Protein AF-0000000078828011 (afdb_homodimer)

Radius of gyration: 23.43 Å; Cα contacts (8 Å, |Δi|>4): 234; chains: 2; bounding box: 51×72×86 Å

Organism: Myxococcus xanthus (strain DK1622) (NCBI:txid246197)

pLDDT: mean 72.26, std 23.8, range [29.31, 98.5]

Sequence (248 aa):
MHIPPDALTFAPPKRRARPLPVILGEALREARLRAGLQQTEVATLINISRNAYSRLERGLMLPSVPTLYRLCTAVCTTPNELLGFSYSLPPGTSAIAKDALRRRVRQLNGRQALALIQLLSGERMHIPPDALTFAPPKRRARPLPVILGEALREARLRAGLQQTEVATLINISRNAYSRLERGLMLPSVPTLYRLCTAVCTTPNELLGFSYSLPPGTSAIAKDALRRRVRQLNGRQALALIQLLSGER

Solvent-accessible surface area (backbone atoms only — not comparable to full-atom values): 14068 Å² total; per-residue (Å²): 136,81,76,74,79,71,73,64,76,79,67,74,76,75,75,71,75,75,54,64,31,44,52,27,6,50,37,45,47,52,32,26,52,73,60,68,50,51,70,61,56,53,14,58,76,62,71,50,50,54,67,60,44,51,34,31,44,68,27,73,42,73,59,51,48,70,52,45,54,43,48,20,62,74,28,70,53,44,56,27,61,34,63,65,56,61,89,67,57,58,89,57,46,40,52,49,44,44,48,50,42,46,54,47,52,68,67,39,55,77,67,56,51,50,53,50,45,38,63,68,60,70,46,127,135,82,76,72,80,70,72,63,74,78,69,72,76,75,77,71,76,75,53,65,30,46,51,27,6,50,36,45,47,52,33,26,51,73,60,69,50,51,71,61,55,53,15,57,75,63,71,50,49,54,66,60,44,50,34,31,45,69,26,71,43,73,58,50,50,70,53,45,54,44,47,22,62,75,29,71,53,44,54,26,61,33,63,64,58,60,88,66,58,59,91,54,45,40,54,49,44,42,48,51,44,46,55,48,50,69,67,38,55,78,68,55,49,50,53,51,46,39,63,67,58,71,46,126

Secondary structure (DSSP, 8-state):
----TT----------PPPHHHHHHHHHHHHHHHTT--HHHHHHHTT--HHHHHHHHTTS----HHHHHHHHHHTT--HHHHTT------TTHHHHHHHHHHHHHHTS-HHHHHHHHHHHT---/----TT----------PPPHHHHHHHHHHHHHHHTT--HHHHHHHTT--HHHHHHHHTTS----HHHHHHHHHHTT--HHHHTT------TTHHHHHHHHHHHHHHTS-HHHHHHHHHHHT---

Nearest PDB structures (foldseek):
  3f52-assembly1_E  TM=9.029E-01  e=2.384E-04  Corynebacterium glutamicum
  1y7y-assembly1_B  TM=9.230E-01  e=2.648E-04  Aeromonas hydrophila
  2b5a-assembly1_A  TM=8.993E-01  e=4.253E-04  [Bacillus] caldolyticus
  3f52-assembly1_A  TM=8.611E-01  e=3.632E-04  Corynebacterium glutamicum
  3f51-assembly1_A  TM=6.907E-01  e=1.141E-04  Corynebacterium glutamicum

InterPro domains:
  IPR001387 Cro/C1-type, helix-turn-helix domain [PS50943] (28-82)
  IPR001387 Cro/C1-type, helix-turn-helix domain [SM00530] (27-82)
  IPR001387 Cro/C1-type, helix-turn-helix domain [cd00093] (25-82)
  IPR010982 Lambda repressor-like, DNA-binding domain superfamily [G3DSA:1.10.260.40] (14-87)
  IPR010982 Lambda repressor-like, DNA-binding domain superfamily [SSF47413] (21-85)

Foldseek 3Di:
DDPDVPPPPPPPPPPPDDDQLQLLLCLLVVLQVVLVHDLCRLCVQLVHDSVVSVCSNNSNDDDDPSSLVSSCVSSVHDPCSSRVPDPPDPVVVVVVVVVVVVVVVVVDDPVVVVVVCCVVVPHD/DDPDVPPPVPPPPPPPDPDQLQLLLCLLVVLQVVLVHDLCRLCVQLVHDSVVSVCSNNSNDDDDPSSLVSSCVSSVHDPCSSRVPDPPDPVVVVVVVVVVVVVVLVVDDPVVVVVVCCVVVPHD

Structure (mmCIF, N/CA/C/O backbone):
data_AF-0000000078828011-model_v1
#
loop_
_entity.id
_entity.type
_entity.pdbx_description
1 polymer 'DNA-binding protein'
#
loop_
_atom_site.group_PDB
_atom_site.id
_atom_site.type_symbol
_atom_site.label_atom_id
_atom_site.label_alt_id
_atom_site.label_comp_id
_atom_site.label_asym_id
_atom_site.label_entity_id
_atom_site.label_seq_id
_atom_site.pdbx_PDB_ins_code
_atom_site.Cartn_x
_atom_site.Cartn_y
_atom_site.Cartn_z
_atom_site.occupancy
_atom_site.B_iso_or_equiv
_atom_site.auth_seq_id
_atom_site.auth_comp_id
_atom_site.auth_asym_id
_atom_site.auth_atom_id
_atom_site.pdbx_PDB_model_num
ATOM 1 N N . MET A 1 1 ? 21.281 36.344 -41.562 1 37.34 1 MET A N 1
ATOM 2 C CA . MET A 1 1 ? 21.078 34.938 -41.188 1 37.34 1 MET A CA 1
ATOM 3 C C . MET A 1 1 ? 19.875 34.781 -40.281 1 37.34 1 MET A C 1
ATOM 5 O O . MET A 1 1 ? 19.859 35.375 -39.188 1 37.34 1 MET A O 1
ATOM 9 N N . HIS A 1 2 ? 18.609 34.75 -40.688 1 47.81 2 HIS A N 1
ATOM 10 C CA . HIS A 1 2 ? 17.312 34.594 -40.062 1 47.81 2 HIS A CA 1
ATOM 11 C C . HIS A 1 2 ? 17.203 33.25 -39.375 1 47.81 2 HIS A C 1
ATOM 13 O O . HIS A 1 2 ? 17.312 32.219 -40 1 47.81 2 HIS A O 1
ATOM 19 N N . ILE A 1 3 ? 17.578 33.125 -38.094 1 52.75 3 ILE A N 1
ATOM 20 C CA . ILE A 1 3 ? 17.281 31.922 -37.344 1 52.75 3 ILE A CA 1
ATOM 21 C C . ILE A 1 3 ? 15.781 31.641 -37.406 1 52.75 3 ILE A C 1
ATOM 23 O O . ILE A 1 3 ? 14.969 32.531 -37.156 1 52.75 3 ILE A O 1
ATOM 27 N N . PRO A 1 4 ? 15.383 30.578 -38.188 1 56.97 4 PRO A N 1
ATOM 28 C CA . PRO A 1 4 ? 13.945 30.297 -38.25 1 56.97 4 PRO A CA 1
ATOM 29 C C . PRO A 1 4 ? 13.32 30.141 -36.844 1 56.97 4 PRO A C 1
ATOM 31 O O . PRO A 1 4 ? 13.984 29.703 -35.906 1 56.97 4 PRO A O 1
ATOM 34 N N . PRO A 1 5 ? 12.25 30.922 -36.438 1 52.41 5 PRO A N 1
ATOM 35 C CA . PRO A 1 5 ? 11.516 30.922 -35.156 1 52.41 5 PRO A CA 1
ATOM 36 C C . PRO A 1 5 ? 11.141 29.5 -34.719 1 52.41 5 PRO A C 1
ATOM 38 O O . PRO A 1 5 ? 10.617 29.328 -33.625 1 52.41 5 PRO A O 1
ATOM 41 N N . ASP A 1 6 ? 11.156 28.625 -35.656 1 46.5 6 ASP A N 1
ATOM 42 C CA . ASP A 1 6 ? 10.438 27.406 -35.281 1 46.5 6 ASP A CA 1
ATOM 43 C C . ASP A 1 6 ? 11.211 26.609 -34.25 1 46.5 6 ASP A C 1
ATOM 45 O O . ASP A 1 6 ? 10.992 25.406 -34.094 1 46.5 6 ASP A O 1
ATOM 49 N N . ALA A 1 7 ? 12.297 27.062 -33.719 1 44.97 7 ALA A N 1
ATOM 50 C CA . ALA A 1 7 ? 12.812 26.203 -32.656 1 44.97 7 ALA A CA 1
ATOM 51 C C . ALA A 1 7 ? 11.797 26.047 -31.531 1 44.97 7 ALA A C 1
ATOM 53 O O . ALA A 1 7 ? 11.875 26.75 -30.531 1 44.97 7 ALA A O 1
ATOM 54 N N . LEU A 1 8 ? 10.508 26.156 -31.875 1 46 8 LEU A N 1
ATOM 55 C CA . LEU A 1 8 ? 9.625 25.828 -30.766 1 46 8 LEU A CA 1
ATOM 56 C C . LEU A 1 8 ? 10.062 24.547 -30.078 1 46 8 LEU A C 1
ATOM 58 O O . LEU A 1 8 ? 10.383 23.562 -30.75 1 46 8 LE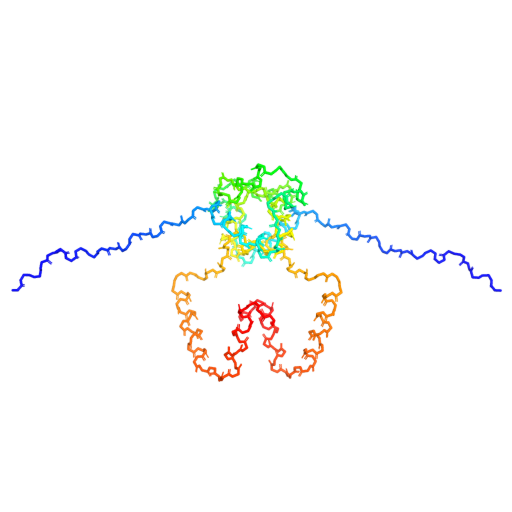U A O 1
ATOM 62 N N . THR A 1 9 ? 10.617 24.672 -28.938 1 48.12 9 THR A N 1
ATOM 63 C CA . THR A 1 9 ? 11.094 23.672 -27.984 1 48.12 9 THR A CA 1
ATOM 64 C C . THR A 1 9 ? 10.055 22.578 -27.781 1 48.12 9 THR A C 1
ATOM 66 O O . THR A 1 9 ? 8.945 22.828 -27.312 1 48.12 9 THR A O 1
ATOM 69 N N . PHE A 1 10 ? 9.891 21.578 -28.703 1 45.34 10 PHE A N 1
ATOM 70 C CA . PHE A 1 10 ? 9.086 20.375 -28.5 1 45.34 10 PHE A CA 1
ATOM 71 C C . PHE A 1 10 ? 9.258 19.844 -27.078 1 45.34 10 PHE A C 1
ATOM 73 O O . PHE A 1 10 ? 10.305 19.281 -26.75 1 45.34 10 PHE A O 1
ATOM 80 N N . ALA A 1 11 ? 8.625 20.516 -26.094 1 54.19 11 ALA A N 1
ATOM 81 C CA . ALA A 1 11 ? 8.617 19.859 -24.781 1 54.19 11 ALA A CA 1
ATOM 82 C C . ALA A 1 11 ? 8.102 18.422 -24.891 1 54.19 11 ALA A C 1
ATOM 84 O O . ALA A 1 11 ? 7.18 18.141 -25.656 1 54.19 11 ALA A O 1
ATOM 85 N N . PRO A 1 12 ? 8.875 17.453 -24.516 1 52.94 12 PRO A N 1
ATOM 86 C CA . PRO A 1 12 ? 8.391 16.078 -24.594 1 52.94 12 PRO A CA 1
ATOM 87 C C . PRO A 1 12 ? 7.02 15.898 -23.938 1 52.94 12 PRO A C 1
ATOM 89 O O . PRO A 1 12 ? 6.66 16.656 -23.031 1 52.94 12 PRO A O 1
ATOM 92 N N . PRO A 1 13 ? 6.043 15.289 -24.625 1 55.38 13 PRO A N 1
ATOM 93 C CA . PRO A 1 13 ? 4.715 15.062 -24.047 1 55.38 13 PRO A CA 1
ATOM 94 C C . PRO A 1 13 ? 4.781 14.547 -22.609 1 55.38 13 PRO A C 1
ATOM 96 O O . PRO A 1 13 ? 5.711 13.82 -22.25 1 55.38 13 PRO A O 1
ATOM 99 N N . LYS A 1 14 ? 4.254 15.281 -21.734 1 52 14 LYS A N 1
ATOM 100 C CA . LYS A 1 14 ? 4.18 14.883 -20.328 1 52 14 LYS A CA 1
ATOM 101 C C . LYS A 1 14 ? 3.785 13.414 -20.203 1 52 14 LYS A C 1
ATOM 103 O O . LYS A 1 14 ? 2.803 12.969 -20.797 1 52 14 LYS A O 1
ATOM 108 N N . ARG A 1 15 ? 4.68 12.461 -20.109 1 50.97 15 ARG A N 1
ATOM 109 C CA . ARG A 1 15 ? 4.359 11.062 -19.875 1 50.97 15 ARG A CA 1
ATOM 110 C C . ARG A 1 15 ? 3.172 10.922 -18.922 1 50.97 15 ARG A C 1
ATOM 112 O O . ARG A 1 15 ? 3.219 11.398 -17.781 1 50.97 15 ARG A O 1
ATOM 119 N N . ARG A 1 16 ? 1.983 10.891 -19.578 1 61.16 16 ARG A N 1
ATOM 120 C CA . ARG A 1 16 ? 0.773 10.742 -18.781 1 61.16 16 ARG A CA 1
ATOM 121 C C . ARG A 1 16 ? 0.961 9.695 -17.688 1 61.16 16 ARG A C 1
ATOM 123 O O . ARG A 1 16 ? 1.524 8.625 -17.938 1 61.16 16 ARG A O 1
ATOM 130 N N . ALA A 1 17 ? 0.85 10.07 -16.594 1 71.62 17 ALA A N 1
ATOM 131 C CA . ALA A 1 17 ? 0.956 9.148 -15.461 1 71.62 17 ALA A CA 1
ATOM 132 C C . ALA A 1 17 ? 0.03 7.945 -15.641 1 71.62 17 ALA A C 1
ATOM 134 O O . ALA A 1 17 ? -1.121 8.102 -16.062 1 71.62 17 ALA A O 1
ATOM 135 N N . ARG A 1 18 ? 0.529 6.762 -15.703 1 82.88 18 ARG A N 1
ATOM 136 C CA . ARG A 1 18 ? -0.28 5.551 -15.773 1 82.88 18 ARG A CA 1
ATOM 137 C C . ARG A 1 18 ? -1.295 5.496 -14.641 1 82.88 18 ARG A C 1
ATOM 139 O O . ARG A 1 18 ? -0.966 5.801 -13.492 1 82.88 18 ARG A O 1
ATOM 146 N N . PRO A 1 19 ? -2.533 5.156 -15.047 1 89.31 19 PRO A N 1
ATOM 147 C CA . PRO A 1 19 ? -3.547 5.094 -13.992 1 89.31 19 PRO A CA 1
ATOM 148 C C . PRO A 1 19 ? -3.227 4.047 -12.93 1 89.31 19 PRO A C 1
ATOM 150 O O . PRO A 1 19 ? -2.684 2.984 -13.242 1 89.31 19 PRO A O 1
ATOM 153 N N . LEU A 1 20 ? -3.59 4.285 -11.75 1 92.44 20 LEU A N 1
ATOM 154 C CA . LEU A 1 20 ? -3.254 3.447 -10.609 1 92.44 20 LEU A CA 1
ATOM 155 C C . LEU A 1 20 ? -3.727 2.014 -10.82 1 92.44 20 LEU A C 1
ATOM 157 O O . LEU A 1 20 ? -3.002 1.064 -10.516 1 92.44 20 LEU A O 1
ATOM 161 N N . PRO A 1 21 ? -4.941 1.809 -11.359 1 96.06 21 PRO A N 1
ATOM 162 C CA . PRO A 1 21 ? -5.363 0.423 -11.586 1 96.06 21 PRO A CA 1
ATOM 163 C C . PRO A 1 21 ? -4.438 -0.325 -12.539 1 96.06 21 PRO A C 1
ATOM 165 O O . PRO A 1 21 ? -4.215 -1.528 -12.375 1 96.06 21 PRO A O 1
ATOM 168 N N . VAL A 1 22 ? -3.928 0.367 -13.484 1 94.56 22 VAL A N 1
ATOM 169 C CA . VAL A 1 22 ? -3.025 -0.259 -14.445 1 94.56 22 VAL A CA 1
ATOM 170 C C . VAL A 1 22 ? -1.704 -0.607 -13.766 1 94.56 22 VAL A C 1
ATOM 172 O O . VAL A 1 22 ? -1.175 -1.706 -13.945 1 94.56 22 VAL A O 1
ATOM 175 N N . ILE A 1 23 ? -1.193 0.296 -13.016 1 93 23 ILE A N 1
ATOM 176 C CA . ILE A 1 23 ? 0.041 0.082 -12.273 1 93 23 ILE A CA 1
ATOM 177 C C . ILE A 1 23 ? -0.119 -1.122 -11.344 1 93 23 ILE A C 1
ATOM 179 O O . ILE A 1 23 ? 0.72 -2.025 -11.344 1 93 23 ILE A O 1
ATOM 183 N N . LEU A 1 24 ? -1.237 -1.153 -10.648 1 95.69 24 LEU A N 1
ATOM 184 C CA . LEU A 1 24 ? -1.491 -2.238 -9.711 1 95.69 24 LEU A CA 1
ATOM 185 C C . LEU A 1 24 ? -1.64 -3.568 -10.438 1 95.69 24 LEU A C 1
ATOM 187 O O . LEU A 1 24 ? -1.085 -4.582 -10.008 1 95.69 24 LEU A O 1
ATOM 191 N N . GLY A 1 25 ? -2.434 -3.568 -11.484 1 98.06 25 GLY A N 1
ATOM 192 C CA . GLY A 1 25 ? -2.654 -4.793 -12.234 1 98.06 25 GLY A CA 1
ATOM 193 C C . GLY A 1 25 ? -1.37 -5.418 -12.742 1 98.06 25 GLY A C 1
ATOM 194 O O . GLY A 1 25 ? -1.182 -6.633 -12.633 1 98.06 25 GLY A O 1
ATOM 195 N N . GLU A 1 26 ? -0.511 -4.648 -13.266 1 95.31 26 GLU A N 1
ATOM 196 C CA . GLU A 1 26 ? 0.763 -5.129 -13.789 1 95.31 26 GLU A CA 1
ATOM 197 C C . GLU A 1 26 ? 1.648 -5.684 -12.68 1 95.31 26 GLU A C 1
ATOM 199 O O . GLU A 1 26 ? 2.252 -6.746 -12.836 1 95.31 26 GLU A O 1
ATOM 204 N N . ALA A 1 27 ? 1.715 -4.93 -11.633 1 94.88 27 ALA A N 1
ATOM 205 C CA . ALA A 1 27 ? 2.5 -5.379 -10.484 1 94.88 27 ALA A CA 1
ATOM 206 C C . ALA A 1 27 ? 1.961 -6.695 -9.93 1 94.88 27 ALA A C 1
ATOM 208 O O . ALA A 1 27 ? 2.732 -7.574 -9.539 1 94.88 27 ALA A O 1
ATOM 209 N N . LEU A 1 28 ? 0.638 -6.809 -9.891 1 97.31 28 LEU A N 1
ATOM 210 C CA . LEU A 1 28 ? -0.014 -8.008 -9.375 1 97.31 28 LEU A CA 1
ATOM 211 C C . LEU A 1 28 ? 0.307 -9.219 -10.25 1 97.31 28 LEU A C 1
ATOM 213 O O . LEU A 1 28 ? 0.623 -10.297 -9.734 1 97.31 28 LEU A O 1
ATOM 217 N N . ARG A 1 29 ? 0.242 -9 -11.484 1 98 29 ARG A N 1
ATOM 218 C CA . ARG A 1 29 ? 0.581 -10.062 -12.43 1 98 29 ARG A CA 1
ATOM 219 C C . ARG A 1 29 ? 2.027 -10.508 -12.25 1 98 29 ARG A C 1
ATOM 221 O O . ARG A 1 29 ? 2.309 -11.711 -12.18 1 98 29 ARG A O 1
ATOM 228 N N . GLU A 1 30 ? 2.879 -9.555 -12.18 1 95.94 30 GLU A N 1
ATOM 229 C CA . GLU A 1 30 ? 4.297 -9.859 -12.008 1 95.94 30 GLU A CA 1
ATOM 230 C C . GLU A 1 30 ? 4.543 -10.625 -10.711 1 95.94 30 GLU A C 1
ATOM 232 O O . GLU A 1 30 ? 5.293 -11.609 -10.695 1 95.94 30 GLU A O 1
ATOM 237 N N . ALA A 1 31 ? 3.969 -10.211 -9.672 1 91.12 31 ALA A N 1
ATOM 238 C CA . ALA A 1 31 ? 4.133 -10.852 -8.367 1 91.12 31 ALA A CA 1
ATOM 239 C C . ALA A 1 31 ? 3.564 -12.266 -8.383 1 91.12 31 ALA A C 1
ATOM 241 O O . ALA A 1 31 ? 4.156 -13.188 -7.809 1 91.12 31 ALA A O 1
ATOM 242 N N . ARG A 1 32 ? 2.348 -12.352 -8.953 1 95.5 32 ARG A N 1
ATOM 243 C CA . ARG A 1 32 ? 1.734 -13.672 -9.047 1 95.5 32 ARG A CA 1
ATOM 244 C C . ARG A 1 32 ? 2.65 -14.656 -9.766 1 95.5 32 ARG A C 1
ATOM 246 O O . ARG A 1 32 ? 2.842 -15.789 -9.312 1 95.5 32 ARG A O 1
ATOM 253 N N . LEU A 1 33 ? 3.188 -14.172 -10.859 1 95.38 33 LEU A N 1
ATOM 254 C CA . LEU A 1 33 ? 4.066 -15.016 -11.664 1 95.38 33 LEU A CA 1
ATOM 255 C C . LEU A 1 33 ? 5.336 -15.359 -10.898 1 95.38 33 LEU A C 1
ATOM 257 O O . LEU A 1 33 ? 5.809 -16.5 -10.945 1 95.38 33 LEU A O 1
ATOM 261 N N . ARG A 1 34 ? 5.852 -14.438 -10.219 1 87 34 ARG A N 1
ATOM 262 C CA . ARG A 1 34 ? 7.031 -14.672 -9.391 1 87 34 ARG A CA 1
ATOM 263 C C . ARG A 1 34 ? 6.746 -15.719 -8.32 1 87 34 ARG A C 1
ATOM 265 O O . ARG A 1 34 ? 7.629 -16.5 -7.969 1 87 34 ARG A O 1
ATOM 272 N N . ALA A 1 35 ? 5.562 -15.711 -7.844 1 84.75 35 ALA A N 1
ATOM 273 C CA . ALA A 1 35 ? 5.152 -16.641 -6.797 1 84.75 35 ALA A CA 1
ATOM 274 C C . ALA A 1 35 ? 4.793 -18 -7.387 1 84.75 35 ALA A C 1
ATOM 276 O O . ALA A 1 35 ? 4.527 -18.953 -6.648 1 84.75 35 ALA A O 1
ATOM 277 N N . GLY A 1 36 ? 4.691 -18 -8.719 1 89.25 36 GLY A N 1
ATOM 278 C CA . GLY A 1 36 ? 4.383 -19.25 -9.391 1 89.25 36 GLY A CA 1
ATOM 279 C C . GLY A 1 36 ? 2.92 -19.641 -9.289 1 89.25 36 GLY A C 1
ATOM 280 O O . GLY A 1 36 ? 2.58 -20.828 -9.32 1 89.25 36 GLY A O 1
ATOM 281 N N . LEU A 1 37 ? 2.059 -18.734 -9.188 1 91.19 37 LEU A N 1
ATOM 282 C CA . LEU A 1 37 ? 0.642 -19.016 -8.977 1 91.19 37 LEU A CA 1
ATOM 283 C C . LEU A 1 37 ? -0.169 -18.719 -10.227 1 91.19 37 LEU A C 1
ATOM 285 O O . LEU A 1 37 ? 0.201 -17.844 -11.016 1 91.19 37 LEU A O 1
ATOM 289 N N . GLN A 1 38 ? -1.269 -19.438 -10.344 1 96.06 38 GLN A N 1
ATOM 290 C CA . GLN A 1 38 ? -2.262 -19.125 -11.367 1 96.06 38 GLN A CA 1
ATOM 291 C C . GLN A 1 38 ? -3.293 -18.125 -10.844 1 96.06 38 GLN A C 1
ATOM 293 O O . GLN A 1 38 ? -3.41 -17.922 -9.641 1 96.06 38 GLN A O 1
ATOM 298 N N . GLN A 1 39 ? -3.947 -17.516 -11.805 1 97.06 39 GLN A N 1
ATOM 299 C CA . GLN A 1 39 ? -4.969 -16.547 -11.422 1 97.06 39 GLN A CA 1
ATOM 300 C C . GLN A 1 39 ? -6.012 -17.188 -10.508 1 97.06 39 GLN A C 1
ATOM 302 O O . GLN A 1 39 ? -6.387 -16.594 -9.492 1 97.06 39 GLN A O 1
ATOM 307 N N . THR A 1 40 ? -6.387 -18.438 -10.844 1 95.69 40 THR A N 1
ATOM 308 C CA . THR A 1 40 ? -7.426 -19.125 -10.094 1 95.69 40 THR A CA 1
ATOM 309 C C . THR A 1 40 ? -6.949 -19.453 -8.68 1 95.69 40 THR A C 1
ATOM 311 O O . THR A 1 40 ? -7.738 -19.422 -7.73 1 95.69 40 THR A O 1
ATOM 314 N N . GLU A 1 41 ? -5.695 -19.75 -8.555 1 90 41 GLU A N 1
ATOM 315 C CA . GLU A 1 41 ? -5.121 -20.078 -7.254 1 90 41 GLU A CA 1
ATOM 316 C C . GLU A 1 41 ? -5.109 -18.859 -6.332 1 90 41 GLU A C 1
ATOM 318 O O . GLU A 1 41 ? -5.469 -18.969 -5.156 1 90 41 GLU A O 1
ATOM 323 N N . VAL A 1 42 ? -4.73 -17.734 -6.812 1 94.25 42 VAL A N 1
ATOM 324 C CA . VAL A 1 42 ? -4.703 -16.51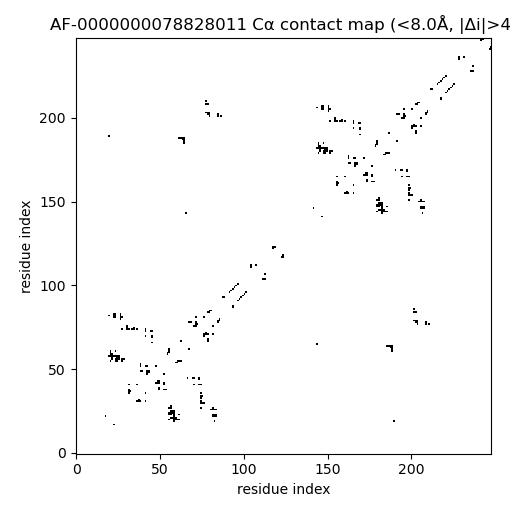6 -6.012 1 94.25 42 VAL A CA 1
ATOM 325 C C . VAL A 1 42 ? -6.125 -16.141 -5.598 1 94.25 42 VAL A C 1
ATOM 327 O O . VAL A 1 42 ? -6.379 -15.82 -4.434 1 94.25 42 VAL A O 1
ATOM 330 N N . ALA A 1 43 ? -7.059 -16.188 -6.559 1 96.25 43 ALA A N 1
ATOM 331 C CA . ALA A 1 43 ? -8.453 -15.836 -6.289 1 96.25 43 ALA A CA 1
ATOM 332 C C . ALA A 1 43 ? -9.016 -16.688 -5.148 1 96.25 43 ALA A C 1
ATOM 334 O O . ALA A 1 43 ? -9.68 -16.156 -4.25 1 96.25 43 ALA A O 1
ATOM 335 N N . THR A 1 44 ? -8.703 -17.922 -5.199 1 89.19 44 THR A N 1
ATOM 336 C CA . THR A 1 44 ? -9.148 -18.859 -4.164 1 89.19 44 THR A CA 1
ATOM 337 C C . THR A 1 44 ? -8.508 -18.516 -2.822 1 89.19 44 THR A C 1
ATOM 339 O O . THR A 1 44 ? -9.188 -18.469 -1.798 1 89.19 44 THR A O 1
ATOM 342 N N . LEU A 1 45 ? -7.234 -18.25 -2.832 1 86.19 45 LEU A N 1
ATOM 343 C CA . LEU A 1 45 ? -6.477 -17.969 -1.617 1 86.19 45 LEU A CA 1
ATOM 344 C C . LEU A 1 45 ? -7.039 -16.75 -0.893 1 86.19 45 LEU A C 1
ATOM 346 O O . LEU A 1 45 ? -7.047 -16.703 0.339 1 86.19 45 LEU A O 1
ATOM 350 N N . ILE A 1 46 ? -7.547 -15.797 -1.675 1 89.25 46 ILE A N 1
ATOM 351 C CA . ILE A 1 46 ? -7.961 -14.555 -1.034 1 89.25 46 ILE A CA 1
ATOM 352 C C . ILE A 1 46 ? -9.484 -14.453 -1.031 1 89.25 46 ILE A C 1
ATOM 354 O O . ILE A 1 46 ? -10.047 -13.406 -0.704 1 89.25 46 ILE A O 1
ATOM 358 N N . ASN A 1 47 ? -10.133 -15.438 -1.478 1 93.5 47 ASN A N 1
ATOM 359 C CA . ASN A 1 47 ? -11.578 -15.625 -1.396 1 93.5 47 ASN A CA 1
ATOM 360 C C . ASN A 1 47 ? -12.328 -14.594 -2.24 1 93.5 47 ASN A C 1
ATOM 362 O O . ASN A 1 47 ? -13.219 -13.906 -1.741 1 93.5 47 ASN A O 1
ATOM 366 N N . ILE A 1 48 ? -11.953 -14.422 -3.477 1 95.75 48 ILE A N 1
ATOM 367 C CA . ILE A 1 48 ? -12.695 -13.648 -4.465 1 95.75 48 ILE A CA 1
ATOM 368 C C . ILE A 1 48 ? -12.906 -14.492 -5.723 1 95.75 48 ILE A C 1
ATOM 370 O O . ILE A 1 48 ? -12.312 -15.555 -5.875 1 95.75 48 ILE A O 1
ATOM 374 N N . SER A 1 49 ? -13.758 -14.039 -6.594 1 97.81 49 SER A N 1
ATOM 375 C CA . SER A 1 49 ? -14.016 -14.766 -7.836 1 97.81 49 SER A CA 1
ATOM 376 C C . SER A 1 49 ? -12.867 -14.602 -8.82 1 97.81 49 SER A C 1
ATOM 378 O O . SER A 1 49 ? -12.148 -13.594 -8.789 1 97.81 49 SER A O 1
ATOM 380 N N . ARG A 1 50 ? -12.727 -15.625 -9.688 1 96.5 50 ARG A N 1
ATOM 381 C CA . ARG A 1 50 ? -11.734 -15.531 -10.758 1 96.5 50 ARG A CA 1
ATOM 382 C C . ARG A 1 50 ? -11.984 -14.312 -11.633 1 96.5 50 ARG A C 1
ATOM 384 O O . ARG A 1 50 ? -11.039 -13.68 -12.109 1 96.5 50 ARG A O 1
ATOM 391 N N . ASN A 1 51 ? -13.227 -14 -11.836 1 98 51 ASN A N 1
ATOM 392 C CA . ASN A 1 51 ? -13.578 -12.82 -12.625 1 98 51 ASN A CA 1
ATOM 393 C C . ASN A 1 51 ? -13.094 -11.539 -11.969 1 98 51 ASN A C 1
ATOM 395 O O . ASN A 1 51 ? -12.508 -10.672 -12.633 1 98 51 ASN A O 1
ATOM 399 N N . ALA A 1 52 ? -13.328 -11.375 -10.664 1 97.94 52 ALA A N 1
ATOM 400 C CA . ALA A 1 52 ? -12.859 -10.211 -9.922 1 97.94 52 ALA A CA 1
ATOM 401 C C . ALA A 1 52 ? -11.336 -10.102 -9.977 1 97.94 52 ALA A C 1
ATOM 403 O O . ALA A 1 52 ? -10.797 -9.016 -10.195 1 97.94 52 ALA A O 1
ATOM 404 N N . TYR A 1 53 ? -10.695 -11.258 -9.844 1 98.31 53 TYR A N 1
ATOM 405 C CA . TYR A 1 53 ? -9.234 -11.266 -9.883 1 98.31 53 TYR A CA 1
ATOM 406 C C . TYR A 1 53 ? -8.719 -10.82 -11.25 1 98.31 53 TYR A C 1
ATOM 408 O O . TYR A 1 53 ? -7.789 -10.023 -11.344 1 98.31 53 TYR A O 1
ATOM 416 N N . SER A 1 54 ? -9.273 -11.352 -12.25 1 98.12 54 SER A N 1
ATOM 417 C CA . SER A 1 54 ? -8.883 -10.992 -13.609 1 98.12 54 SER A CA 1
ATOM 418 C C . SER A 1 54 ? -9.031 -9.5 -13.859 1 98.12 54 SER A C 1
ATOM 420 O O . SER A 1 54 ? -8.18 -8.875 -14.492 1 98.12 54 SER A O 1
ATOM 422 N N . ARG A 1 55 ? -10.086 -8.883 -13.359 1 98.5 55 ARG A N 1
ATOM 423 C CA . ARG A 1 55 ? -10.312 -7.449 -13.516 1 98.5 55 ARG A CA 1
ATOM 424 C C . ARG A 1 55 ? -9.227 -6.645 -12.797 1 98.5 55 ARG A C 1
ATOM 426 O O . ARG A 1 55 ? -8.828 -5.574 -13.266 1 98.5 55 ARG A O 1
ATOM 433 N N . LEU A 1 56 ? -8.789 -7.145 -11.719 1 98.44 56 LEU A N 1
ATOM 434 C CA . LEU A 1 56 ? -7.691 -6.5 -11.008 1 98.44 56 LEU A CA 1
ATOM 435 C C . LEU A 1 56 ? -6.418 -6.516 -11.844 1 98.44 56 LEU A C 1
ATOM 437 O O . LEU A 1 56 ? -5.797 -5.473 -12.055 1 98.44 56 LEU A O 1
ATOM 441 N N . GLU A 1 57 ? -6.043 -7.684 -12.422 1 98.25 57 GLU A N 1
ATOM 442 C CA . GLU A 1 57 ? -4.793 -7.809 -13.164 1 98.25 57 GLU A CA 1
ATOM 443 C C . GLU A 1 57 ? -4.855 -7.035 -14.477 1 98.25 57 GLU A C 1
ATOM 445 O O . GLU A 1 57 ? -3.824 -6.605 -15 1 98.25 57 GLU A O 1
ATOM 450 N N . ARG A 1 58 ? -6.074 -6.852 -14.93 1 97.94 58 ARG A N 1
ATOM 451 C CA . ARG A 1 58 ? -6.254 -6.145 -16.188 1 97.94 58 ARG A CA 1
ATOM 452 C C . ARG A 1 58 ? -6.355 -4.637 -15.969 1 97.94 58 ARG A C 1
ATOM 454 O O . ARG A 1 58 ? -6.523 -3.871 -16.922 1 97.94 58 ARG A O 1
ATOM 461 N N . GLY A 1 59 ? -6.301 -4.215 -14.789 1 97.31 59 GLY A N 1
ATOM 462 C CA . GLY A 1 59 ? -6.336 -2.795 -14.477 1 97.31 59 GLY A CA 1
ATOM 463 C C . GLY A 1 59 ? -7.723 -2.191 -14.609 1 97.31 59 GLY A C 1
ATOM 464 O O . GLY A 1 59 ? -7.859 -0.989 -14.852 1 97.31 59 GLY A O 1
ATOM 465 N N . LEU A 1 60 ? -8.727 -2.959 -14.453 1 97.62 60 LEU A N 1
ATOM 466 C CA . LEU A 1 60 ? -10.094 -2.482 -14.656 1 97.62 60 LEU A CA 1
ATOM 467 C C . LEU A 1 60 ? -10.719 -2.055 -13.336 1 97.62 60 LEU A C 1
ATOM 469 O O . LEU A 1 60 ? -11.75 -1.384 -13.32 1 97.62 60 LEU A O 1
ATOM 473 N N . MET A 1 61 ? -10.164 -2.396 -12.18 1 97.06 61 MET A N 1
ATOM 474 C CA . MET A 1 61 ? -10.648 -1.991 -10.867 1 97.06 61 MET A CA 1
ATOM 475 C C . MET A 1 61 ? -9.523 -2.008 -9.836 1 97.06 61 MET A C 1
ATOM 477 O O . MET A 1 61 ? -8.469 -2.594 -10.078 1 97.06 61 MET A O 1
ATOM 481 N N . LEU A 1 62 ? -9.766 -1.354 -8.789 1 97.25 62 LEU A N 1
ATOM 482 C CA . LEU A 1 62 ? -8.883 -1.4 -7.629 1 97.25 62 LEU A CA 1
ATOM 483 C C . LEU A 1 62 ? -9.492 -2.242 -6.512 1 97.25 62 LEU A C 1
ATOM 485 O O . LEU A 1 62 ? -10.711 -2.236 -6.32 1 97.25 62 LEU A O 1
ATOM 489 N N . PRO A 1 63 ? -8.672 -2.965 -5.844 1 97.5 63 PRO A N 1
ATOM 490 C CA . PRO A 1 63 ? -9.188 -3.699 -4.688 1 97.5 63 PRO A CA 1
ATOM 491 C C . PRO A 1 63 ? -9.508 -2.787 -3.504 1 97.5 63 PRO A C 1
ATOM 493 O O . PRO A 1 63 ? -9.062 -1.639 -3.467 1 97.5 63 PRO A O 1
ATOM 496 N N . SER A 1 64 ? -10.312 -3.352 -2.607 1 96.31 64 SER A N 1
ATOM 497 C CA . SER A 1 64 ? -10.391 -2.723 -1.292 1 96.31 64 SER A CA 1
ATOM 498 C C . SER A 1 64 ? -9.07 -2.859 -0.538 1 96.31 64 SER A C 1
ATOM 500 O O . SER A 1 64 ? -8.227 -3.682 -0.898 1 96.31 64 SER A O 1
ATOM 502 N N . VAL A 1 65 ? -8.875 -2.105 0.51 1 95.75 65 VAL A N 1
ATOM 503 C CA . VAL A 1 65 ? -7.645 -2.154 1.288 1 95.75 65 VAL A CA 1
ATOM 504 C C . VAL A 1 65 ? -7.488 -3.533 1.922 1 95.75 65 VAL A C 1
ATOM 506 O O . VAL A 1 65 ? -6.402 -4.121 1.884 1 95.75 65 VAL A O 1
ATOM 509 N N . PRO A 1 66 ? -8.578 -4.18 2.445 1 92.5 66 PRO A N 1
ATOM 510 C CA . PRO A 1 66 ? -8.414 -5.543 2.961 1 92.5 66 PRO A CA 1
ATOM 511 C C . PRO A 1 66 ? -7.996 -6.535 1.878 1 92.5 66 PRO A C 1
ATOM 513 O O . PRO A 1 66 ? -7.129 -7.383 2.111 1 92.5 66 PRO A O 1
ATOM 516 N N . THR A 1 67 ? -8.57 -6.418 0.735 1 95.25 67 THR A N 1
ATOM 517 C CA . THR A 1 67 ? -8.219 -7.301 -0.371 1 95.25 67 THR A CA 1
ATOM 518 C C . THR A 1 67 ? -6.77 -7.066 -0.802 1 95.25 67 THR A C 1
ATOM 520 O O . THR A 1 67 ? -6.039 -8.016 -1.085 1 95.25 67 THR A O 1
ATOM 523 N N . LEU A 1 68 ? -6.426 -5.781 -0.827 1 95.69 68 LEU A N 1
ATOM 524 C CA . LEU A 1 68 ? -5.047 -5.438 -1.146 1 95.69 68 LEU A CA 1
ATOM 525 C C . LEU A 1 68 ? -4.078 -6.129 -0.191 1 95.69 68 LEU A C 1
ATOM 527 O O . LEU A 1 68 ? -3.07 -6.691 -0.622 1 95.69 68 LEU A O 1
ATOM 531 N N . TYR A 1 69 ? -4.398 -6.059 1.015 1 90.5 69 TYR A N 1
ATOM 532 C CA . TYR A 1 69 ? -3.562 -6.668 2.043 1 90.5 69 TYR A CA 1
ATOM 533 C C . TYR A 1 69 ? -3.449 -8.172 1.831 1 90.5 69 TYR A C 1
ATOM 535 O O . TYR A 1 69 ? -2.352 -8.734 1.886 1 90.5 69 TYR A O 1
ATOM 543 N N . ARG A 1 70 ? -4.523 -8.789 1.604 1 90.12 70 ARG A N 1
ATOM 544 C CA . ARG A 1 70 ? -4.539 -10.234 1.392 1 90.12 70 ARG A CA 1
ATOM 545 C C . ARG A 1 70 ? -3.766 -10.609 0.134 1 90.12 70 ARG A C 1
ATOM 547 O O . ARG A 1 70 ? -3.074 -11.633 0.107 1 90.12 70 ARG A O 1
ATOM 554 N N . LEU A 1 71 ? -3.93 -9.773 -0.911 1 93.44 71 LEU A N 1
ATOM 555 C CA . LEU A 1 71 ? -3.201 -10.016 -2.152 1 93.44 71 LEU A CA 1
ATOM 556 C C . LEU A 1 71 ? -1.695 -10.008 -1.908 1 93.44 71 LEU A C 1
ATOM 558 O O . LEU A 1 71 ? -0.979 -10.891 -2.391 1 93.44 71 LEU A O 1
ATOM 562 N N . CYS A 1 72 ? -1.253 -9.062 -1.22 1 89.69 72 CYS A N 1
ATOM 563 C CA . CYS A 1 72 ? 0.174 -8.914 -0.956 1 89.69 72 CYS A CA 1
ATOM 564 C C . CYS A 1 72 ? 0.728 -10.148 -0.252 1 89.69 72 CYS A C 1
ATOM 566 O O . CYS A 1 72 ? 1.813 -10.625 -0.587 1 89.69 72 CYS A O 1
ATOM 568 N N . THR A 1 73 ? -0.058 -10.664 0.615 1 82.56 73 THR A N 1
ATOM 569 C CA . THR A 1 73 ? 0.346 -11.852 1.361 1 82.56 73 THR A CA 1
ATOM 570 C C . THR A 1 73 ? 0.317 -13.094 0.469 1 82.56 73 THR A C 1
ATOM 572 O O . THR A 1 73 ? 1.243 -13.906 0.495 1 82.56 73 THR A O 1
ATOM 575 N N . ALA A 1 74 ? -0.674 -13.148 -0.331 1 85.44 74 ALA A N 1
ATOM 576 C CA . ALA A 1 74 ? -0.897 -14.336 -1.15 1 85.44 74 ALA A CA 1
ATOM 577 C C . ALA A 1 74 ? 0.195 -14.492 -2.205 1 85.44 74 ALA A C 1
ATOM 579 O O . ALA A 1 74 ? 0.606 -15.609 -2.523 1 85.44 74 ALA A O 1
ATOM 580 N N . VAL A 1 75 ? 0.648 -13.336 -2.719 1 91.06 75 VAL A N 1
ATOM 581 C CA . VAL A 1 75 ? 1.589 -13.43 -3.832 1 91.06 75 VAL A CA 1
ATOM 582 C C . VAL A 1 75 ? 2.969 -12.953 -3.383 1 91.06 75 VAL A C 1
ATOM 584 O O . VAL A 1 75 ? 3.824 -12.633 -4.215 1 91.06 75 VAL A O 1
ATOM 587 N N . CYS A 1 76 ? 3.113 -12.781 -2.125 1 84.88 76 CYS A N 1
ATOM 588 C CA . CYS A 1 76 ? 4.395 -12.484 -1.496 1 84.88 76 CYS A CA 1
ATOM 589 C C . CYS A 1 76 ? 4.969 -11.172 -2.014 1 84.88 76 CYS A C 1
ATOM 591 O O . CYS A 1 76 ? 6.129 -11.117 -2.422 1 84.88 76 CYS A O 1
ATOM 593 N N . THR A 1 77 ? 4.238 -10.188 -1.989 1 89.69 77 THR A N 1
ATOM 594 C CA . THR A 1 77 ? 4.652 -8.836 -2.334 1 89.69 77 THR A CA 1
ATOM 595 C C . THR A 1 77 ? 4.277 -7.855 -1.222 1 89.69 77 THR A C 1
ATOM 597 O O . THR A 1 77 ? 3.887 -8.273 -0.129 1 89.69 77 THR A O 1
ATOM 600 N N . THR A 1 78 ? 4.562 -6.559 -1.504 1 88 78 THR A N 1
ATOM 601 C CA . THR A 1 78 ? 4.262 -5.535 -0.507 1 88 78 THR A CA 1
ATOM 602 C C . THR A 1 78 ? 3.291 -4.5 -1.069 1 88 78 THR A C 1
ATOM 604 O O . THR A 1 78 ? 3.166 -4.355 -2.287 1 88 78 THR A O 1
ATOM 607 N N . PRO A 1 79 ? 2.594 -3.818 -0.2 1 92.88 79 PRO A N 1
ATOM 608 C CA . PRO A 1 79 ? 1.755 -2.715 -0.673 1 92.88 79 PRO A CA 1
ATOM 609 C C . PRO A 1 79 ? 2.541 -1.674 -1.467 1 92.88 79 PRO A C 1
ATOM 611 O O . PRO A 1 79 ? 2.045 -1.152 -2.469 1 92.88 79 PRO A O 1
ATOM 614 N N . ASN A 1 80 ? 3.746 -1.438 -1.07 1 91.44 80 ASN A N 1
ATOM 615 C CA . ASN A 1 80 ? 4.59 -0.51 -1.814 1 91.44 80 ASN A CA 1
ATOM 616 C C . ASN A 1 80 ? 4.812 -0.98 -3.25 1 91.44 80 ASN A C 1
ATOM 618 O O . ASN A 1 80 ? 4.645 -0.205 -4.195 1 91.44 80 ASN A O 1
ATOM 622 N N . GLU A 1 81 ? 5.164 -2.217 -3.357 1 86.88 81 GLU A N 1
ATOM 623 C CA . GLU A 1 81 ? 5.43 -2.777 -4.68 1 86.88 81 GLU A CA 1
ATOM 624 C C . GLU A 1 81 ? 4.16 -2.809 -5.531 1 86.88 81 GLU A C 1
ATOM 626 O O . GLU A 1 81 ? 4.176 -2.391 -6.688 1 86.88 81 GLU A O 1
ATOM 631 N N . LEU A 1 82 ? 3.078 -3.252 -4.91 1 93.69 82 LEU A N 1
ATOM 632 C CA . LEU A 1 82 ? 1.838 -3.439 -5.656 1 93.69 82 LEU A CA 1
ATOM 633 C C . LEU A 1 82 ? 1.271 -2.098 -6.109 1 93.69 82 LEU A C 1
ATOM 635 O O . LEU A 1 82 ? 0.666 -2.006 -7.18 1 93.69 82 LEU A O 1
ATOM 639 N N . LEU A 1 83 ? 1.553 -1.065 -5.328 1 93.06 83 LEU A N 1
ATOM 640 C CA . LEU A 1 83 ? 0.98 0.238 -5.648 1 93.06 83 LEU A CA 1
ATOM 641 C C . LEU A 1 83 ? 2 1.12 -6.359 1 93.06 83 LEU A C 1
ATOM 643 O O . LEU A 1 83 ? 1.741 2.301 -6.609 1 93.06 83 LEU A O 1
ATOM 647 N N . GLY A 1 84 ? 3.105 0.553 -6.621 1 87.19 84 GLY A N 1
ATOM 648 C CA . GLY A 1 84 ? 4.137 1.321 -7.297 1 87.19 84 GLY A CA 1
ATOM 649 C C . GLY A 1 84 ? 4.637 2.5 -6.484 1 87.19 84 GLY A C 1
ATOM 650 O O . GLY A 1 84 ? 4.973 3.547 -7.039 1 87.19 84 GLY A O 1
ATOM 651 N N . PHE A 1 85 ? 4.422 2.363 -5.203 1 81.81 85 PHE A N 1
ATOM 652 C CA . PHE A 1 85 ? 4.816 3.457 -4.32 1 81.81 85 PHE A CA 1
ATOM 653 C C . PHE A 1 85 ? 6.328 3.48 -4.125 1 81.81 85 PHE A C 1
ATOM 655 O O . PHE A 1 85 ? 6.918 2.488 -3.695 1 81.81 85 PHE A O 1
ATOM 662 N N . SER A 1 86 ? 7.055 4.273 -4.895 1 62.78 86 SER A N 1
ATOM 663 C CA . SER A 1 86 ? 8.492 4.441 -4.73 1 62.78 86 SER A CA 1
ATOM 664 C C . SER A 1 86 ? 8.812 5.703 -3.932 1 62.78 86 SER A C 1
ATOM 666 O O . SER A 1 86 ? 8.094 6.699 -4.02 1 62.78 86 SER A O 1
ATOM 668 N N . TYR A 1 87 ? 9.211 5.543 -2.73 1 47.75 87 TYR A N 1
ATOM 669 C CA . TYR A 1 87 ? 9.695 6.754 -2.072 1 47.75 87 TYR A CA 1
ATOM 670 C C . TYR A 1 87 ? 10.406 7.668 -3.062 1 47.75 87 TYR A C 1
ATOM 672 O O . TYR A 1 87 ? 11.562 7.438 -3.406 1 47.75 87 TYR A O 1
ATOM 680 N N . SER A 1 88 ? 9.859 7.895 -4.25 1 42.91 88 SER A N 1
ATOM 681 C CA . SER A 1 88 ? 10.719 8.789 -5.027 1 42.91 88 SER A CA 1
ATOM 682 C C . SER A 1 88 ? 10.898 10.125 -4.324 1 42.91 88 SER A C 1
ATOM 684 O O . SER A 1 88 ? 9.922 10.805 -4 1 42.91 88 SER A O 1
ATOM 686 N N . LEU A 1 89 ? 11.883 10.328 -3.625 1 41.41 89 LEU A N 1
ATOM 687 C CA . LEU A 1 89 ? 12.391 11.648 -3.268 1 41.41 89 LEU A CA 1
ATOM 688 C C . LEU A 1 89 ? 12.062 12.672 -4.348 1 41.41 89 LEU A C 1
ATOM 690 O O . LEU A 1 89 ? 11.938 12.32 -5.523 1 41.41 89 LEU A O 1
ATOM 694 N N . PRO A 1 90 ? 11.555 13.961 -4.062 1 38.53 90 PRO A N 1
ATOM 695 C CA . PRO A 1 90 ? 11.32 14.992 -5.078 1 38.53 90 PRO A CA 1
ATOM 696 C C . PRO A 1 90 ? 12.195 14.812 -6.316 1 38.53 90 PRO A C 1
ATOM 698 O O . PRO A 1 90 ? 13.297 14.281 -6.227 1 38.53 90 PRO A O 1
ATOM 701 N N . PRO A 1 91 ? 11.703 15.383 -7.461 1 34.94 91 PRO A N 1
ATOM 702 C CA . PRO A 1 91 ? 12.562 15.555 -8.641 1 34.94 91 PRO A CA 1
ATOM 703 C C . PRO A 1 91 ? 13.773 16.438 -8.359 1 34.94 91 PRO A C 1
ATOM 705 O O . PRO A 1 91 ? 13.68 17.406 -7.594 1 34.94 91 PRO A O 1
ATOM 708 N N . GLY A 1 92 ? 14.961 16.078 -8.625 1 42.88 92 GLY A N 1
ATOM 709 C CA . GLY A 1 92 ? 16.25 16.672 -8.289 1 42.88 92 GLY A CA 1
ATOM 710 C C . GLY A 1 92 ? 16.906 16.016 -7.094 1 42.88 92 GLY A C 1
ATOM 711 O O . GLY A 1 92 ? 18.125 16.078 -6.949 1 42.88 92 GLY A O 1
ATOM 712 N N . THR A 1 93 ? 16.078 15.812 -6.27 1 40.62 93 THR A N 1
ATOM 713 C CA . THR A 1 93 ? 16.625 15.125 -5.102 1 40.62 93 THR A CA 1
ATOM 714 C C . THR A 1 93 ? 17.047 13.703 -5.457 1 40.62 93 THR A C 1
ATOM 716 O O . THR A 1 93 ? 18.047 13.195 -4.945 1 40.62 93 THR A O 1
ATOM 719 N N . SER A 1 94 ? 16.25 13.242 -6.363 1 41.22 94 SER A N 1
ATOM 720 C CA . SER A 1 94 ? 16.672 11.945 -6.883 1 41.22 94 SER A CA 1
ATOM 721 C C . SER A 1 94 ? 17.984 12.062 -7.641 1 41.22 94 SER A C 1
ATOM 723 O O . SER A 1 94 ? 18.891 11.227 -7.477 1 41.22 94 SER A O 1
ATOM 725 N N . ALA A 1 95 ? 17.953 13.016 -8.539 1 43.38 95 ALA A N 1
ATOM 726 C CA . ALA A 1 95 ? 19.219 13.266 -9.242 1 43.38 95 ALA A CA 1
ATOM 727 C C . ALA A 1 95 ? 20.344 13.57 -8.266 1 43.38 95 ALA A C 1
ATOM 729 O O . ALA A 1 95 ? 21.453 13.07 -8.414 1 43.38 95 ALA A O 1
ATOM 730 N N . ILE A 1 96 ? 20.078 14.5 -7.41 1 41.16 96 ILE A N 1
ATOM 731 C CA . ILE A 1 96 ? 21.047 14.82 -6.371 1 41.16 96 ILE A CA 1
ATOM 732 C C . ILE A 1 96 ? 21.328 13.578 -5.531 1 41.16 96 ILE A C 1
ATOM 734 O O . ILE A 1 96 ? 22.484 13.281 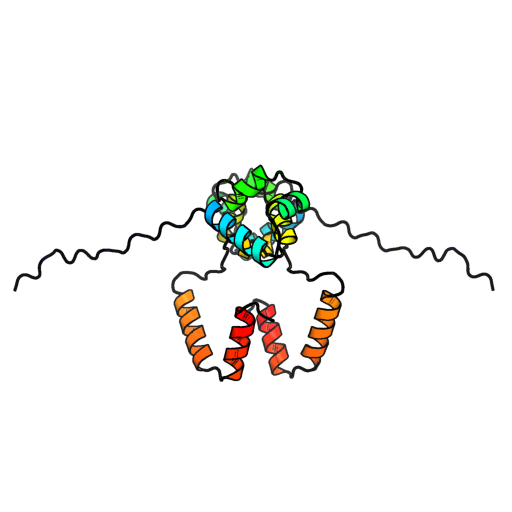-5.211 1 41.16 96 ILE A O 1
ATOM 738 N N . ALA A 1 97 ? 20.328 12.898 -5.254 1 41.03 97 ALA A N 1
ATOM 739 C CA . ALA A 1 97 ? 20.516 11.656 -4.508 1 41.03 97 ALA A CA 1
ATOM 740 C C . ALA A 1 97 ? 21.188 10.594 -5.371 1 41.03 97 ALA A C 1
ATOM 742 O O . ALA A 1 97 ? 22.078 9.883 -4.902 1 41.03 97 ALA A O 1
ATOM 743 N N . LYS A 1 98 ? 20.734 10.508 -6.539 1 45.28 98 LYS A N 1
ATOM 744 C CA . LYS A 1 98 ? 21.422 9.609 -7.469 1 45.28 98 LYS A CA 1
ATOM 745 C C . LYS A 1 98 ? 22.859 10.062 -7.711 1 45.28 98 LYS A C 1
ATOM 747 O O . LYS A 1 98 ? 23.781 9.234 -7.75 1 45.28 98 LYS A O 1
ATOM 752 N N . ASP A 1 99 ? 23.016 11.305 -8.016 1 45.66 99 ASP A N 1
ATOM 753 C CA . ASP A 1 99 ? 24.359 11.852 -8.164 1 45.66 99 ASP A CA 1
ATOM 754 C C . ASP A 1 99 ? 25.172 11.641 -6.895 1 45.66 99 ASP A C 1
ATOM 756 O O . ASP A 1 99 ? 26.344 11.273 -6.961 1 45.66 99 ASP A O 1
ATOM 760 N N . ALA A 1 100 ? 24.578 11.93 -5.816 1 43.91 100 ALA A N 1
ATOM 761 C CA . ALA A 1 100 ? 25.219 11.664 -4.535 1 43.91 100 ALA A CA 1
ATOM 762 C C . ALA A 1 100 ? 25.484 10.172 -4.352 1 43.91 100 ALA A C 1
ATOM 764 O O . ALA A 1 100 ? 26.547 9.773 -3.895 1 43.91 100 ALA A O 1
ATOM 765 N N . LEU A 1 101 ? 24.484 9.398 -4.77 1 47.91 101 LEU A N 1
ATOM 766 C CA . LEU A 1 101 ? 24.688 7.953 -4.734 1 47.91 101 LEU A CA 1
ATOM 767 C C . LEU A 1 101 ? 25.75 7.535 -5.742 1 47.91 101 LEU A C 1
ATOM 769 O O . LEU A 1 101 ? 26.609 6.703 -5.438 1 47.91 101 LEU A O 1
ATOM 773 N N . ARG A 1 102 ? 25.594 8.008 -6.871 1 51.69 102 ARG A N 1
ATOM 774 C CA . ARG A 1 102 ? 26.609 7.727 -7.879 1 51.69 102 ARG A CA 1
ATOM 775 C C . ARG A 1 102 ? 28 8.141 -7.391 1 51.69 102 ARG A C 1
ATOM 777 O O . ARG A 1 102 ? 28.969 7.414 -7.598 1 51.69 102 ARG A O 1
ATOM 784 N N . ARG A 1 103 ? 28.141 9.344 -6.906 1 48.25 103 ARG A N 1
ATOM 785 C CA . ARG A 1 103 ? 29.406 9.805 -6.352 1 48.25 103 ARG A CA 1
ATOM 786 C C . ARG A 1 103 ? 29.891 8.883 -5.238 1 48.25 103 ARG A C 1
ATOM 788 O O . ARG A 1 103 ? 31.078 8.562 -5.16 1 48.25 103 ARG A O 1
ATOM 795 N N . ARG A 1 104 ? 28.891 8.492 -4.457 1 48.12 104 ARG A N 1
ATOM 796 C CA . ARG A 1 104 ? 29.25 7.574 -3.383 1 48.12 104 ARG A CA 1
ATOM 797 C C . ARG A 1 104 ? 29.594 6.195 -3.934 1 48.12 104 ARG A C 1
ATOM 799 O O . ARG A 1 104 ? 30.531 5.551 -3.467 1 48.12 104 ARG A O 1
ATOM 806 N N . VAL A 1 105 ? 28.781 5.762 -4.922 1 52.88 105 VAL A N 1
ATOM 807 C CA . VAL A 1 105 ? 29.078 4.48 -5.555 1 52.88 105 VAL A CA 1
ATOM 808 C C . VAL A 1 105 ? 30.438 4.547 -6.242 1 52.88 105 VAL A C 1
ATOM 810 O O . VAL A 1 105 ? 31.203 3.584 -6.207 1 52.88 105 VAL A O 1
ATOM 813 N N . ARG A 1 106 ? 30.703 5.57 -6.875 1 54.72 106 ARG A N 1
ATOM 814 C CA . ARG A 1 106 ? 32 5.734 -7.512 1 54.72 106 ARG A CA 1
ATOM 815 C C . ARG A 1 106 ? 33.125 5.633 -6.484 1 54.72 106 ARG A C 1
ATOM 817 O O . ARG A 1 106 ? 34.25 5.23 -6.816 1 54.72 106 ARG A O 1
ATOM 824 N N . GLN A 1 107 ? 32.812 6.031 -5.391 1 53.47 107 GLN A N 1
ATOM 825 C CA . GLN A 1 107 ? 33.781 6.02 -4.312 1 53.47 107 GLN A CA 1
ATOM 826 C C . GLN A 1 107 ? 33.844 4.645 -3.65 1 53.47 107 GLN A C 1
ATOM 828 O O . GLN A 1 107 ? 34.75 4.375 -2.865 1 53.47 107 GLN A O 1
ATOM 833 N N . LEU A 1 108 ? 32.844 3.902 -4.02 1 47.47 108 LEU A N 1
ATOM 834 C CA . LEU A 1 108 ? 32.844 2.557 -3.457 1 47.47 108 LEU A CA 1
ATOM 835 C C . LEU A 1 108 ? 33.875 1.669 -4.129 1 47.47 108 LEU A C 1
ATOM 837 O O . LEU A 1 108 ? 34.125 1.797 -5.332 1 47.47 108 LEU A O 1
ATOM 841 N N . ASN A 1 109 ? 34.469 0.771 -3.381 1 51.66 109 ASN A N 1
ATOM 842 C CA . ASN A 1 109 ? 35.25 -0.232 -4.07 1 51.66 109 ASN A CA 1
ATOM 843 C C . ASN A 1 109 ? 34.406 -1.39 -4.574 1 51.66 109 ASN A C 1
ATOM 845 O O . ASN A 1 109 ? 33.188 -1.428 -4.328 1 51.66 109 ASN A O 1
ATOM 849 N N . GLY A 1 110 ? 34.969 -2.465 -5.395 1 44.84 110 GLY A N 1
ATOM 850 C CA . GLY A 1 110 ? 34.281 -3.555 -6.059 1 44.84 110 GLY A CA 1
ATOM 851 C C . GLY A 1 110 ? 33.344 -4.316 -5.133 1 44.84 110 GLY A C 1
ATOM 852 O O . GLY A 1 110 ? 32.219 -4.66 -5.52 1 44.84 110 GLY A O 1
ATOM 853 N N . ARG A 1 111 ? 33.812 -4.461 -4.02 1 45.97 111 ARG A N 1
ATOM 854 C CA . ARG A 1 111 ? 33.062 -5.266 -3.062 1 45.97 111 ARG A CA 1
ATOM 855 C C . ARG A 1 111 ? 31.797 -4.527 -2.586 1 45.97 111 ARG A C 1
ATOM 857 O O . ARG A 1 111 ? 30.734 -5.121 -2.479 1 45.97 111 ARG A O 1
ATOM 864 N N . GLN A 1 112 ? 31.797 -3.236 -2.283 1 47.03 112 GLN A N 1
ATOM 865 C CA . GLN A 1 112 ? 30.688 -2.4 -1.858 1 47.03 112 GLN A CA 1
ATOM 866 C C . GLN A 1 112 ? 29.625 -2.312 -2.947 1 47.03 112 GLN A C 1
ATOM 868 O O . GLN A 1 112 ? 28.422 -2.365 -2.658 1 47.03 112 GLN A O 1
ATOM 873 N N . ALA A 1 113 ? 30.031 -2.102 -4.094 1 46.56 113 ALA A N 1
ATOM 874 C CA . ALA A 1 113 ? 29.109 -2.061 -5.219 1 46.56 113 ALA A CA 1
ATOM 875 C C . ALA A 1 113 ? 28.375 -3.385 -5.371 1 46.56 113 ALA A C 1
ATOM 877 O O . ALA A 1 113 ? 27.156 -3.404 -5.625 1 46.56 113 ALA A O 1
ATOM 878 N N . LEU A 1 114 ? 28.984 -4.484 -5.258 1 42.91 114 LEU A N 1
ATOM 879 C CA . LEU A 1 114 ? 28.344 -5.789 -5.352 1 42.91 114 LEU A CA 1
ATOM 880 C C . LEU A 1 114 ? 27.297 -5.957 -4.254 1 42.91 114 LEU A C 1
ATOM 882 O O . LEU A 1 114 ? 26.203 -6.473 -4.504 1 42.91 114 LEU A O 1
ATOM 886 N N . ALA A 1 115 ? 27.578 -5.492 -3.135 1 44.41 115 ALA A N 1
ATOM 887 C CA . ALA A 1 115 ? 26.688 -5.602 -1.983 1 44.41 115 ALA A CA 1
ATOM 888 C C . ALA A 1 115 ? 25.406 -4.789 -2.199 1 44.41 115 ALA A C 1
ATOM 890 O O . ALA A 1 115 ? 24.312 -5.254 -1.89 1 44.41 115 ALA A O 1
ATOM 891 N N . LEU A 1 116 ? 25.625 -3.67 -2.736 1 45.94 116 LEU A N 1
ATOM 892 C CA . LEU A 1 116 ? 24.484 -2.82 -3.059 1 45.94 116 LEU A CA 1
ATOM 893 C C . LEU A 1 116 ? 23.656 -3.436 -4.176 1 45.94 116 LEU A C 1
ATOM 895 O O . LEU A 1 116 ? 22.422 -3.395 -4.133 1 45.94 116 LEU A O 1
ATOM 899 N N . ILE A 1 117 ? 24.281 -3.924 -5.133 1 46.84 117 ILE A N 1
ATOM 900 C CA . ILE A 1 117 ? 23.578 -4.574 -6.234 1 46.84 117 ILE A CA 1
ATOM 901 C C . ILE A 1 117 ? 22.812 -5.777 -5.711 1 46.84 117 ILE A C 1
ATOM 903 O O . ILE A 1 117 ? 21.656 -6.012 -6.117 1 46.84 117 ILE A O 1
ATOM 907 N N . GLN A 1 118 ? 23.422 -6.516 -4.988 1 42.78 118 GLN A N 1
ATOM 908 C CA . GLN A 1 118 ? 22.781 -7.711 -4.441 1 42.78 118 GLN A CA 1
ATOM 909 C C . GLN A 1 118 ? 21.562 -7.348 -3.596 1 42.78 118 GLN A C 1
ATOM 911 O O . GLN A 1 118 ? 20.531 -8.023 -3.666 1 42.78 118 GLN A O 1
ATOM 916 N N . LEU A 1 119 ? 21.719 -6.312 -2.857 1 41.38 119 LEU A N 1
ATOM 917 C CA . LEU A 1 119 ? 20.609 -5.812 -2.049 1 41.38 119 LEU A CA 1
ATOM 918 C C . LEU A 1 119 ? 19.469 -5.32 -2.934 1 41.38 119 LEU A C 1
ATOM 920 O O . LEU A 1 119 ? 18.297 -5.562 -2.637 1 41.38 119 LEU A O 1
ATOM 924 N N . LEU A 1 120 ? 19.891 -4.621 -3.914 1 42.12 120 LEU A N 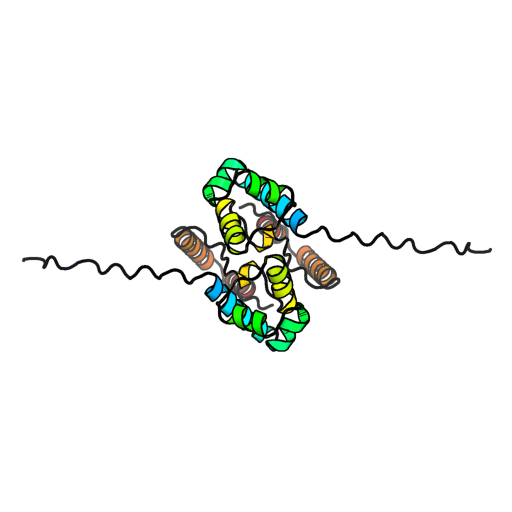1
ATOM 925 C CA . LEU A 1 120 ? 18.906 -4.059 -4.832 1 42.12 120 LEU A CA 1
ATOM 926 C C . LEU A 1 120 ? 18.312 -5.148 -5.719 1 42.12 120 LEU A C 1
ATOM 928 O O . LEU A 1 120 ? 17.172 -5.023 -6.176 1 42.12 120 LEU A O 1
ATOM 932 N N . SER A 1 121 ? 19.062 -6.008 -6.164 1 41 121 SER A N 1
ATOM 933 C CA . SER A 1 121 ? 18.609 -7.082 -7.039 1 41 121 SER A CA 1
ATOM 934 C C . SER A 1 121 ? 17.656 -8.023 -6.305 1 41 121 SER A C 1
ATOM 936 O O . SER A 1 121 ? 17.047 -8.898 -6.918 1 41 121 SER A O 1
ATOM 938 N N . GLY A 1 122 ? 16.922 -7.715 -5.262 1 37.91 122 GLY A N 1
ATOM 939 C CA . GLY A 1 122 ? 16.156 -8.734 -4.562 1 37.91 122 GLY A CA 1
ATOM 940 C C . GLY A 1 122 ? 16.844 -10.078 -4.516 1 37.91 122 GLY A C 1
ATOM 941 O O . GLY A 1 122 ? 16.25 -11.078 -4.105 1 37.91 122 GLY A O 1
ATOM 942 N N . GLU A 1 123 ? 17.75 -10.43 -5.156 1 33.28 123 GLU A N 1
ATOM 943 C CA . GLU A 1 123 ? 18.344 -11.758 -5.152 1 33.28 123 GLU A CA 1
ATOM 944 C C . GLU A 1 123 ? 19.25 -11.961 -3.939 1 33.28 123 GLU A C 1
ATOM 946 O O . GLU A 1 123 ? 20.109 -11.125 -3.656 1 33.28 123 GLU A O 1
ATOM 951 N N . ARG A 1 124 ? 18.609 -12.656 -2.896 1 29.31 124 ARG A N 1
ATOM 952 C CA . ARG A 1 124 ? 19.609 -13.375 -2.105 1 29.31 124 ARG A CA 1
ATOM 953 C C . ARG A 1 124 ? 20.641 -14.031 -3.006 1 29.31 124 ARG A C 1
ATOM 955 O O . ARG A 1 124 ? 20.344 -14.43 -4.133 1 29.31 124 ARG A O 1
ATOM 962 N N . MET B 1 1 ? 5.5 -38.875 44.938 1 36.56 1 MET B N 1
ATOM 963 C CA . MET B 1 1 ? 5.645 -37.5 44.5 1 36.56 1 MET B CA 1
ATOM 964 C C . MET B 1 1 ? 4.652 -37.156 43.406 1 36.56 1 MET B C 1
ATOM 966 O O . MET B 1 1 ? 4.711 -37.75 42.312 1 36.56 1 MET B O 1
ATOM 970 N N . HIS B 1 2 ? 3.385 -36.938 43.625 1 48.94 2 HIS B N 1
ATOM 971 C CA . HIS B 1 2 ? 2.252 -36.594 42.781 1 48.94 2 HIS B CA 1
ATOM 972 C C . HIS B 1 2 ? 2.451 -35.219 42.125 1 48.94 2 HIS B C 1
ATOM 974 O O . HIS B 1 2 ? 2.584 -34.219 42.812 1 48.94 2 HIS B O 1
ATOM 980 N N . ILE B 1 3 ? 3.072 -35.156 40.938 1 53.47 3 ILE B N 1
ATOM 981 C CA . ILE B 1 3 ? 3.086 -33.906 40.156 1 53.47 3 ILE B CA 1
ATOM 982 C C . ILE B 1 3 ? 1.656 -33.438 39.938 1 53.47 3 ILE B C 1
ATOM 984 O O . ILE B 1 3 ? 0.803 -34.188 39.469 1 53.47 3 ILE B O 1
ATOM 988 N N . PRO B 1 4 ? 1.243 -32.344 40.656 1 57 4 PRO B N 1
ATOM 989 C CA . PRO B 1 4 ? -0.126 -31.859 40.438 1 57 4 PRO B CA 1
ATOM 990 C C . PRO B 1 4 ? -0.436 -31.609 38.969 1 57 4 PRO B C 1
ATOM 992 O O . PRO B 1 4 ? 0.462 -31.266 38.188 1 57 4 PRO B O 1
ATOM 995 N N . PRO B 1 5 ? -1.491 -32.25 38.312 1 53.19 5 PRO B N 1
ATOM 996 C CA . PRO B 1 5 ? -1.928 -32.125 36.906 1 53.19 5 PRO B CA 1
ATOM 997 C C . PRO B 1 5 ? -2.01 -30.672 36.469 1 53.19 5 PRO B C 1
ATOM 999 O O . PRO B 1 5 ? -2.252 -30.391 35.281 1 53.19 5 PRO B O 1
ATOM 1002 N N . ASP B 1 6 ? -2.125 -29.828 37.406 1 47.41 6 ASP B N 1
ATOM 1003 C CA . ASP B 1 6 ? -2.594 -28.531 36.969 1 47.41 6 ASP B CA 1
ATOM 1004 C C . ASP B 1 6 ? -1.513 -27.797 36.156 1 47.41 6 ASP B C 1
ATOM 1006 O O . ASP B 1 6 ? -1.548 -26.578 36.031 1 47.41 6 ASP B O 1
ATOM 1010 N N . ALA B 1 7 ? -0.373 -28.359 35.875 1 44.59 7 ALA B N 1
ATOM 1011 C CA . ALA B 1 7 ? 0.471 -27.516 35.031 1 44.59 7 ALA B CA 1
ATOM 1012 C C . ALA B 1 7 ? -0.227 -27.203 33.688 1 44.59 7 ALA B C 1
ATOM 1014 O O . ALA B 1 7 ? -0.003 -27.875 32.688 1 44.59 7 ALA B O 1
ATOM 1015 N N . LEU B 1 8 ? -1.581 -27.141 33.75 1 47 8 LEU B N 1
ATOM 1016 C CA . LEU B 1 8 ? -2.141 -26.656 32.5 1 47 8 LEU B CA 1
ATOM 1017 C C . LEU B 1 8 ? -1.379 -25.422 32 1 47 8 LEU B C 1
ATOM 1019 O O . LEU B 1 8 ? -1.179 -24.469 32.75 1 47 8 LEU B O 1
ATOM 1023 N N . THR B 1 9 ? -0.473 -25.656 31.141 1 48.91 9 THR B N 1
ATOM 1024 C CA . THR B 1 9 ? 0.349 -24.672 30.469 1 48.91 9 THR B CA 1
ATOM 1025 C C . THR B 1 9 ? -0.502 -23.484 30 1 48.91 9 THR B C 1
ATOM 1027 O O . THR B 1 9 ? -1.436 -23.672 29.203 1 48.91 9 THR B O 1
ATOM 1030 N N . PHE B 1 10 ? -0.817 -22.453 30.844 1 44.53 10 PHE B N 1
ATOM 1031 C CA . PHE B 1 10 ? -1.417 -21.188 30.453 1 44.53 10 PHE B CA 1
ATOM 1032 C C . PHE B 1 10 ? -0.816 -20.688 29.141 1 44.53 10 PHE B C 1
ATOM 1034 O O . PHE B 1 10 ? 0.338 -20.25 29.109 1 44.53 10 PHE B O 1
ATOM 1041 N N . ALA B 1 11 ? -1.26 -21.344 27.984 1 54.62 11 ALA B N 1
ATOM 1042 C CA . ALA B 1 11 ? -0.849 -20.734 26.734 1 54.62 11 ALA B CA 1
ATOM 1043 C C . ALA B 1 11 ? -1.192 -19.234 26.719 1 54.62 11 ALA B C 1
ATOM 1045 O O . ALA B 1 11 ? -2.252 -18.844 27.203 1 54.62 11 ALA B O 1
ATOM 1046 N N . PRO B 1 12 ? -0.219 -18.375 26.594 1 52.22 12 PRO B N 1
ATOM 1047 C CA . PRO B 1 12 ? -0.545 -16.953 26.562 1 52.22 12 PRO B CA 1
ATOM 1048 C C . PRO B 1 12 ? -1.652 -16.625 25.547 1 52.22 12 PRO B C 1
ATOM 1050 O O . PRO B 1 12 ? -1.834 -17.359 24.578 1 52.22 12 PRO B O 1
ATOM 1053 N N . PRO B 1 13 ? -2.699 -15.875 25.984 1 55.5 13 PRO B N 1
ATOM 1054 C CA . PRO B 1 13 ? -3.783 -15.508 25.062 1 55.5 13 PRO B CA 1
ATOM 1055 C C . PRO B 1 13 ? -3.275 -15.047 23.703 1 55.5 13 PRO B C 1
ATOM 1057 O O . PRO B 1 13 ? -2.199 -14.453 23.609 1 55.5 13 PRO B O 1
ATOM 1060 N N . LYS B 1 14 ? -3.641 -15.758 22.734 1 51.62 14 LYS B N 1
ATOM 1061 C CA . LYS B 1 14 ? -3.293 -15.383 21.359 1 51.62 14 LYS B CA 1
ATOM 1062 C C . LYS B 1 14 ? -3.457 -13.883 21.141 1 51.62 14 LYS B C 1
ATOM 1064 O O . LYS B 1 14 ? -4.5 -13.312 21.469 1 51.62 14 LYS B O 1
ATOM 1069 N N . ARG B 1 15 ? -2.463 -13.055 21.297 1 50.69 15 ARG B N 1
ATOM 1070 C CA . ARG B 1 15 ? -2.543 -11.633 21 1 50.69 15 ARG B CA 1
ATOM 1071 C C . ARG B 1 15 ? -3.408 -11.367 19.781 1 50.69 15 ARG B C 1
ATOM 1073 O O . ARG B 1 15 ? -3.094 -11.844 18.688 1 50.69 15 ARG B O 1
ATOM 1080 N N . ARG B 1 16 ? -4.719 -11.203 20.094 1 60.53 16 ARG B N 1
ATOM 1081 C CA . ARG B 1 16 ? -5.648 -10.938 19 1 60.53 16 ARG B CA 1
ATOM 1082 C C . ARG B 1 16 ? -5.066 -9.922 18.031 1 60.53 16 ARG B C 1
ATOM 1084 O O . ARG B 1 16 ? -4.496 -8.906 18.438 1 60.53 16 ARG B O 1
ATOM 1091 N N . ALA B 1 17 ? -4.906 -10.289 16.953 1 71.31 17 ALA B N 1
ATOM 1092 C CA . ALA B 1 17 ? -4.402 -9.398 15.906 1 71.31 17 ALA B CA 1
ATOM 1093 C C . ALA B 1 17 ? -5.227 -8.109 15.844 1 71.31 17 ALA B C 1
ATOM 1095 O O . ALA B 1 17 ? -6.457 -8.156 15.914 1 71.31 17 ALA B O 1
ATOM 1096 N N . ARG B 1 18 ? -4.645 -6.977 16.062 1 82.94 18 ARG B N 1
ATOM 1097 C CA . ARG B 1 18 ? -5.328 -5.691 15.938 1 82.94 18 ARG B CA 1
ATOM 1098 C C . ARG B 1 18 ? -5.98 -5.555 14.562 1 82.94 18 ARG B C 1
ATOM 1100 O O . ARG B 1 18 ? -5.379 -5.906 13.547 1 82.94 18 ARG B O 1
ATOM 1107 N N . PRO B 1 19 ? -7.242 -5.086 14.617 1 89.25 19 PRO B N 1
ATOM 1108 C CA . PRO B 1 19 ? -7.914 -4.938 13.328 1 89.25 19 PRO B CA 1
ATOM 1109 C C . PRO B 1 19 ? -7.207 -3.941 12.406 1 89.25 19 PRO B C 1
ATOM 1111 O O . PRO B 1 19 ? -6.668 -2.938 12.875 1 89.25 19 PRO B O 1
ATOM 1114 N N . LEU B 1 20 ? -7.254 -4.164 11.18 1 92.5 20 LEU B N 1
ATOM 1115 C CA . LEU B 1 20 ? -6.535 -3.379 10.18 1 92.5 20 LEU B CA 1
ATOM 1116 C C . LEU B 1 20 ? -6.902 -1.903 10.281 1 92.5 20 LEU B C 1
ATOM 1118 O O . LEU B 1 20 ? -6.031 -1.035 10.203 1 92.5 20 LEU B O 1
ATOM 1122 N N . PRO B 1 21 ? -8.203 -1.565 10.461 1 96.19 21 PRO B N 1
ATOM 1123 C CA . PRO B 1 21 ? -8.523 -0.142 10.586 1 96.19 21 PRO B CA 1
ATOM 1124 C C . PRO B 1 21 ? -7.832 0.522 11.773 1 96.19 21 PRO B C 1
ATOM 1126 O O . PRO B 1 21 ? -7.449 1.692 11.688 1 96.19 21 PRO B O 1
ATOM 1129 N N . VAL B 1 22 ? -7.668 -0.198 12.812 1 94.75 22 VAL B N 1
ATOM 1130 C CA . VAL B 1 22 ? -7.012 0.346 13.992 1 94.75 22 VAL B CA 1
ATOM 1131 C C . VAL B 1 22 ? -5.523 0.548 13.711 1 94.75 22 VAL B C 1
ATOM 1133 O O . VAL B 1 22 ? -4.957 1.589 14.047 1 94.75 22 VAL B O 1
ATOM 1136 N N . ILE B 1 23 ? -4.93 -0.413 13.109 1 93.19 23 ILE B N 1
ATOM 1137 C CA . ILE B 1 23 ? -3.523 -0.335 12.742 1 93.19 23 ILE B CA 1
ATOM 1138 C C . ILE B 1 23 ? -3.297 0.866 11.82 1 93.19 23 ILE B C 1
ATOM 1140 O O . ILE B 1 23 ? -2.402 1.679 12.062 1 93.19 23 ILE B O 1
ATOM 1144 N N . LEU B 1 24 ? -4.16 1 10.844 1 95.81 24 LEU B N 1
ATOM 1145 C CA . LEU B 1 24 ? -4.035 2.094 9.883 1 95.81 24 LEU B CA 1
ATOM 1146 C C . LEU B 1 24 ? -4.242 3.441 10.57 1 95.81 24 LEU B C 1
ATOM 1148 O O . LEU B 1 24 ? -3.492 4.387 10.328 1 95.81 24 LEU B O 1
ATOM 1152 N N . GLY B 1 25 ? -5.285 3.541 11.359 1 98.12 25 GLY B N 1
ATOM 1153 C CA . GLY B 1 25 ? -5.582 4.789 12.047 1 98.12 25 GLY B CA 1
ATOM 1154 C C . GLY B 1 25 ? -4.43 5.289 12.898 1 98.12 25 GLY B C 1
ATOM 1155 O O . GLY B 1 25 ? -4.094 6.473 12.867 1 98.12 25 GLY B O 1
ATOM 1156 N N . GLU B 1 26 ? -3.832 4.441 13.617 1 95.38 26 GLU B N 1
ATOM 1157 C CA . GLU B 1 26 ? -2.711 4.797 14.484 1 95.38 26 GLU B CA 1
ATOM 1158 C C . GLU B 1 26 ? -1.502 5.242 13.664 1 95.38 26 GLU B C 1
ATOM 1160 O O . GLU B 1 26 ? -0.858 6.238 13.992 1 95.38 26 GLU B O 1
ATOM 1165 N N . ALA B 1 27 ? -1.221 4.473 12.672 1 94.94 27 ALA B N 1
ATOM 1166 C CA . ALA B 1 27 ? -0.109 4.824 11.789 1 94.94 27 ALA B CA 1
ATOM 1167 C C . ALA B 1 27 ? -0.337 6.18 11.133 1 94.94 27 ALA B C 1
ATOM 1169 O O . ALA B 1 27 ? 0.598 6.973 10.984 1 94.94 27 ALA B O 1
ATOM 1170 N N . LEU B 1 28 ? -1.577 6.426 10.727 1 97.31 28 LEU B N 1
ATOM 1171 C CA . LEU B 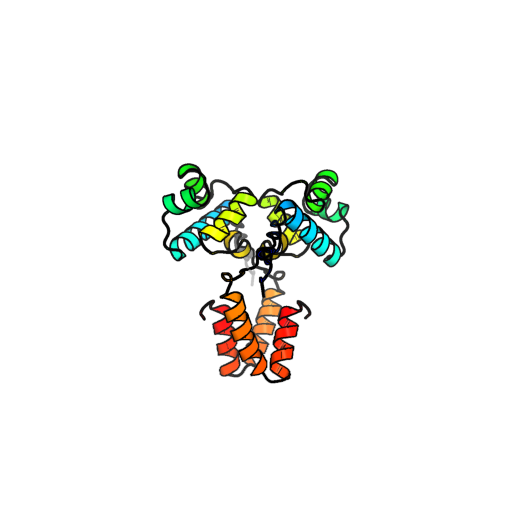1 28 ? -1.937 7.68 10.078 1 97.31 28 LEU B CA 1
ATOM 1172 C C . LEU B 1 28 ? -1.747 8.859 11.023 1 97.31 28 LEU B C 1
ATOM 1174 O O . LEU B 1 28 ? -1.192 9.891 10.633 1 97.31 28 LEU B O 1
ATOM 1178 N N . ARG B 1 29 ? -2.164 8.68 12.188 1 98.06 29 ARG B N 1
ATOM 1179 C CA . ARG B 1 29 ? -1.986 9.719 13.203 1 98.06 29 ARG B CA 1
ATOM 1180 C C . ARG B 1 29 ? -0.508 10.008 13.43 1 98.06 29 ARG B C 1
ATOM 1182 O O . ARG B 1 29 ? -0.096 11.172 13.461 1 98.06 29 ARG B O 1
ATOM 1189 N N . GLU B 1 30 ? 0.215 8.977 13.594 1 96.06 30 GLU B N 1
ATOM 1190 C CA . GLU B 1 30 ? 1.647 9.125 13.828 1 96.06 30 GLU B CA 1
ATOM 1191 C C . GLU B 1 30 ? 2.32 9.844 12.656 1 96.06 30 GLU B C 1
ATOM 1193 O O . GLU B 1 30 ? 3.141 10.742 12.867 1 96.06 30 GLU B O 1
ATOM 1198 N N . ALA B 1 31 ? 2.012 9.469 11.5 1 91.19 31 ALA B N 1
ATOM 1199 C CA . ALA B 1 31 ? 2.592 10.07 10.305 1 91.19 31 ALA B CA 1
ATOM 1200 C C . ALA B 1 31 ? 2.189 11.539 10.18 1 91.19 31 ALA B C 1
ATOM 1202 O O . ALA B 1 31 ? 3.008 12.383 9.812 1 91.19 31 ALA B O 1
ATOM 1203 N N . ARG B 1 32 ? 0.883 11.766 10.383 1 95.44 32 ARG B N 1
ATOM 1204 C CA . ARG B 1 32 ? 0.407 13.141 10.32 1 95.44 32 ARG B CA 1
ATOM 1205 C C . ARG B 1 32 ? 1.18 14.031 11.289 1 95.44 32 ARG B C 1
ATOM 1207 O O . ARG B 1 32 ? 1.601 15.133 10.922 1 95.44 32 ARG B O 1
ATOM 1214 N N . LEU B 1 33 ? 1.34 13.508 12.469 1 95.5 33 LEU B N 1
ATOM 1215 C CA . LEU B 1 33 ? 2.045 14.266 13.5 1 95.5 33 LEU B CA 1
ATOM 1216 C C . LEU B 1 33 ? 3.506 14.477 13.117 1 95.5 33 LEU B C 1
ATOM 1218 O O . LEU B 1 33 ? 4.055 15.562 13.312 1 95.5 33 LEU B O 1
ATOM 1222 N N . ARG B 1 34 ? 4.082 13.5 12.602 1 87 34 ARG B N 1
ATOM 1223 C CA . ARG B 1 34 ? 5.461 13.602 12.133 1 87 34 ARG B CA 1
ATOM 1224 C C . ARG B 1 34 ? 5.59 14.656 11.039 1 87 34 ARG B C 1
ATOM 1226 O O . ARG B 1 34 ? 6.602 15.352 10.961 1 87 34 ARG B O 1
ATOM 1233 N N . ALA B 1 35 ? 4.594 14.75 10.258 1 84.75 35 ALA B N 1
ATOM 1234 C CA . ALA B 1 35 ? 4.582 15.711 9.148 1 84.75 35 ALA B CA 1
ATOM 1235 C C . ALA B 1 35 ? 4.211 17.109 9.641 1 84.75 35 ALA B C 1
ATOM 1237 O O . ALA B 1 35 ? 4.254 18.078 8.875 1 84.75 35 ALA B O 1
ATOM 1238 N N . GLY B 1 36 ? 3.736 17.125 10.898 1 89.56 36 GLY B N 1
ATOM 1239 C CA . GLY B 1 36 ? 3.381 18.422 11.477 1 89.56 36 GLY B CA 1
ATOM 1240 C C . GLY B 1 36 ? 2.049 18.953 10.984 1 89.56 36 GLY B C 1
ATOM 1241 O O . GLY B 1 36 ? 1.832 20.156 10.945 1 89.56 36 GLY B O 1
ATOM 1242 N N . LEU B 1 37 ? 1.17 18.141 10.625 1 91.44 37 LEU B N 1
ATOM 1243 C CA . LEU B 1 37 ? -0.095 18.562 10.031 1 91.44 37 LEU B CA 1
ATOM 1244 C C . LEU B 1 37 ? -1.248 18.344 11.008 1 91.44 37 LEU B C 1
ATOM 1246 O O . LEU B 1 37 ? -1.201 17.453 11.852 1 91.44 37 LEU B O 1
ATOM 1250 N N . GLN B 1 38 ? -2.244 19.172 10.844 1 96.31 38 GLN B N 1
ATOM 1251 C CA . GLN B 1 38 ? -3.508 18.984 11.547 1 96.31 38 GLN B CA 1
ATOM 1252 C C . GLN B 1 38 ? -4.449 18.078 10.75 1 96.31 38 GLN B C 1
ATOM 1254 O O . GLN B 1 38 ? -4.25 17.875 9.547 1 96.31 38 GLN B O 1
ATOM 1259 N N . GLN B 1 39 ? -5.426 17.562 11.461 1 97.19 39 GLN B N 1
ATOM 1260 C CA . GLN B 1 39 ? -6.391 16.688 10.797 1 97.19 39 GLN B CA 1
ATOM 1261 C C . GLN B 1 39 ? -7.07 17.422 9.641 1 97.19 39 GLN B C 1
ATOM 1263 O O . GLN B 1 39 ? -7.207 16.859 8.547 1 97.19 39 GLN B O 1
ATOM 1268 N N . THR B 1 40 ? -7.379 18.703 9.883 1 95.81 40 THR B N 1
ATOM 1269 C CA . THR B 1 40 ? -8.094 19.5 8.891 1 95.81 40 THR B CA 1
ATOM 1270 C C . THR B 1 40 ? -7.219 19.75 7.664 1 95.81 40 THR B C 1
ATOM 1272 O O . THR B 1 40 ? -7.715 19.781 6.535 1 95.81 40 THR B O 1
ATOM 1275 N N . GLU B 1 41 ? -5.957 19.906 7.895 1 90.25 41 GLU B N 1
ATOM 1276 C CA . GLU B 1 41 ? -5.02 20.172 6.805 1 90.25 41 GLU B CA 1
ATOM 1277 C C . GLU B 1 41 ? -4.871 18.953 5.902 1 90.25 41 GLU B C 1
ATOM 1279 O O . GLU B 1 41 ? -4.883 19.062 4.676 1 90.25 41 GLU B O 1
ATOM 1284 N N . VAL B 1 42 ? -4.754 17.797 6.453 1 94.38 42 VAL B N 1
ATOM 1285 C CA . VAL B 1 42 ? -4.633 16.562 5.672 1 94.38 42 VAL B CA 1
ATOM 1286 C C . VAL B 1 42 ? -5.914 16.328 4.879 1 94.38 42 VAL B C 1
ATOM 1288 O O . VAL B 1 42 ? -5.867 16.016 3.686 1 94.38 42 VAL B O 1
ATOM 1291 N N . ALA B 1 43 ? -7.07 16.484 5.543 1 96.31 43 ALA B N 1
ATOM 1292 C CA . ALA B 1 43 ? -8.367 16.281 4.898 1 96.31 43 ALA B CA 1
ATOM 1293 C C . ALA B 1 43 ? -8.5 17.156 3.658 1 96.31 43 ALA B C 1
ATOM 1295 O O . ALA B 1 43 ? -8.945 16.688 2.607 1 96.31 43 ALA B O 1
ATOM 1296 N N . THR B 1 44 ? -8.086 18.359 3.814 1 89.38 44 THR B N 1
ATOM 1297 C CA . THR B 1 44 ? -8.133 19.312 2.713 1 89.38 44 THR B CA 1
ATOM 1298 C C . THR B 1 44 ? -7.184 18.891 1.594 1 89.38 44 THR B C 1
ATOM 1300 O O . THR B 1 44 ? -7.562 18.906 0.419 1 89.38 44 THR B O 1
ATOM 1303 N N . LEU B 1 45 ? -6.004 18.5 1.946 1 86.5 45 LEU B N 1
ATOM 1304 C CA . LEU B 1 45 ? -4.973 18.125 0.984 1 86.5 45 LEU B CA 1
ATOM 1305 C C . LEU B 1 45 ? -5.438 16.953 0.114 1 86.5 45 LEU B C 1
ATOM 1307 O O . LEU B 1 45 ? -5.109 16.891 -1.074 1 86.5 45 LEU B O 1
ATOM 1311 N N . ILE B 1 46 ? -6.234 16.062 0.716 1 89.25 46 ILE B N 1
ATOM 1312 C CA . ILE B 1 46 ? -6.578 14.867 -0.034 1 89.25 46 ILE B CA 1
ATOM 1313 C C . ILE B 1 46 ? -8.047 14.922 -0.455 1 89.25 46 ILE B C 1
ATOM 1315 O O . ILE B 1 46 ? -8.594 13.938 -0.944 1 89.25 46 ILE B O 1
ATOM 1319 N N . ASN B 1 47 ? -8.688 15.984 -0.187 1 93.62 47 ASN B N 1
ATOM 1320 C CA . ASN B 1 47 ? -10.023 16.312 -0.66 1 93.62 47 ASN B CA 1
ATOM 1321 C C . ASN B 1 47 ? -11.07 15.375 -0.076 1 93.62 47 ASN B C 1
ATOM 1323 O O . ASN B 1 47 ? -11.859 14.781 -0.815 1 93.62 47 ASN B O 1
ATOM 1327 N N . ILE B 1 48 ? -11.07 15.188 1.215 1 95.81 48 ILE B N 1
ATOM 1328 C CA . ILE B 1 48 ? -12.141 14.5 1.942 1 95.81 48 ILE B CA 1
ATOM 1329 C C . ILE B 1 48 ? -12.602 15.375 3.107 1 95.81 48 ILE B C 1
ATOM 1331 O O . ILE B 1 48 ? -11.969 16.375 3.439 1 95.81 48 ILE B O 1
ATOM 1335 N N . SER B 1 49 ? -13.703 15.016 3.703 1 97.81 49 SER B N 1
ATOM 1336 C CA . SER B 1 49 ? -14.219 15.781 4.836 1 97.81 49 SER B CA 1
ATOM 1337 C C . SER B 1 49 ? -13.406 15.516 6.098 1 97.81 49 SER B C 1
ATOM 1339 O O . SER B 1 49 ? -12.812 14.445 6.25 1 97.81 49 SER B O 1
ATOM 1341 N N . ARG B 1 50 ? -13.414 16.531 6.961 1 96.56 50 ARG B N 1
ATOM 1342 C CA . ARG B 1 50 ? -12.773 16.359 8.258 1 96.56 50 ARG B CA 1
ATOM 1343 C C . ARG B 1 50 ? -13.375 15.18 9.023 1 96.56 50 ARG B C 1
ATOM 1345 O O . ARG B 1 50 ? -12.664 14.461 9.727 1 96.56 50 ARG B O 1
ATOM 1352 N N . ASN B 1 51 ? -14.633 15.008 8.875 1 98.06 51 ASN B N 1
ATOM 1353 C CA . ASN B 1 51 ? -15.305 13.891 9.523 1 98.06 51 ASN B CA 1
ATOM 1354 C C . ASN B 1 51 ? -14.797 12.547 9 1 98.06 51 ASN B C 1
ATOM 1356 O O . ASN B 1 51 ? -14.508 11.641 9.789 1 98.06 51 ASN B O 1
ATOM 1360 N N . ALA B 1 52 ? -14.672 12.383 7.691 1 98 52 ALA B N 1
ATOM 1361 C CA . ALA B 1 52 ? -14.141 11.172 7.09 1 98 52 ALA B CA 1
ATOM 1362 C C . ALA B 1 52 ? -12.711 10.906 7.562 1 98 52 ALA B C 1
ATOM 1364 O O . ALA B 1 52 ? -12.359 9.773 7.898 1 98 52 ALA B O 1
ATOM 1365 N N . TYR B 1 53 ? -11.945 11.984 7.625 1 98.31 53 TYR B N 1
ATOM 1366 C CA . TYR B 1 53 ? -10.562 11.852 8.062 1 98.31 53 TYR B CA 1
ATOM 1367 C C . TYR B 1 53 ? -10.492 11.383 9.508 1 98.31 53 TYR B C 1
ATOM 1369 O O . TYR B 1 53 ? -9.703 10.492 9.844 1 98.31 53 TYR B O 1
ATOM 1377 N N . SER B 1 54 ? -11.258 11.977 10.32 1 98.19 54 SER B N 1
ATOM 1378 C CA . SER B 1 54 ? -11.289 11.602 11.734 1 98.19 54 SER B CA 1
ATOM 1379 C C . SER B 1 54 ? -11.656 10.125 11.906 1 98.19 54 SER B C 1
ATOM 1381 O O . SER B 1 54 ? -11.078 9.438 12.75 1 98.19 54 SER B O 1
ATOM 1383 N N . ARG B 1 55 ? -12.586 9.609 11.125 1 98.5 55 ARG B N 1
ATOM 1384 C CA . ARG B 1 55 ? -12.992 8.211 11.188 1 98.5 55 ARG B CA 1
ATOM 1385 C C . ARG B 1 55 ? -11.836 7.293 10.789 1 98.5 55 ARG B C 1
ATOM 1387 O O . ARG B 1 55 ? -11.695 6.195 11.328 1 98.5 55 ARG B O 1
ATOM 1394 N N . LEU B 1 56 ? -11.062 7.727 9.883 1 98.44 56 LEU B N 1
ATOM 1395 C CA . LEU B 1 56 ? -9.883 6.965 9.492 1 98.44 56 LEU B CA 1
ATOM 1396 C C . LEU B 1 56 ? -8.898 6.863 10.648 1 98.44 56 LEU B C 1
ATOM 1398 O O . LEU B 1 56 ? -8.461 5.766 11.008 1 98.44 56 LEU B O 1
ATOM 1402 N N . GLU B 1 57 ? -8.578 7.996 11.328 1 98.31 57 GLU B N 1
ATOM 1403 C CA . GLU B 1 57 ? -7.582 8.008 12.391 1 98.31 57 GLU B CA 1
ATOM 1404 C C . GLU B 1 57 ? -8.086 7.262 13.625 1 98.31 57 GLU B C 1
ATOM 1406 O O . GLU B 1 57 ? -7.289 6.734 14.406 1 98.31 57 GLU B O 1
ATOM 1411 N N . ARG B 1 58 ? -9.383 7.215 13.711 1 98 58 ARG B N 1
ATOM 1412 C CA . ARG B 1 58 ? -9.977 6.547 14.867 1 98 58 ARG B CA 1
ATOM 1413 C C . ARG B 1 58 ? -10.164 5.055 14.602 1 98 58 ARG B C 1
ATOM 1415 O O . ARG B 1 58 ? -10.656 4.324 15.461 1 98 58 ARG B O 1
ATOM 1422 N N . GLY B 1 59 ? -9.836 4.613 13.477 1 97.31 59 GLY B N 1
ATOM 1423 C CA . GLY B 1 59 ? -9.93 3.197 13.148 1 97.31 59 GLY B CA 1
ATOM 1424 C C . GLY B 1 59 ? -11.352 2.742 12.883 1 97.31 59 GLY B C 1
ATOM 1425 O O . GLY B 1 59 ? -11.672 1.565 13.062 1 97.31 59 GLY B O 1
ATOM 1426 N N . LEU B 1 60 ? -12.188 3.607 12.461 1 97.69 60 LEU B N 1
ATOM 1427 C CA . LEU B 1 60 ? -13.602 3.279 12.266 1 97.6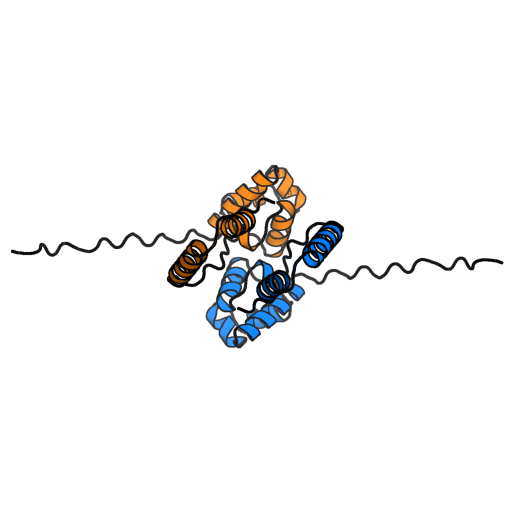9 60 LEU B CA 1
ATOM 1428 C C . LEU B 1 60 ? -13.875 2.902 10.82 1 97.69 60 LEU B C 1
ATOM 1430 O O . LEU B 1 60 ? -14.938 2.352 10.508 1 97.69 60 LEU B O 1
ATOM 1434 N N . MET B 1 61 ? -12.992 3.154 9.883 1 97.12 61 MET B N 1
ATOM 1435 C CA . MET B 1 61 ? -13.141 2.789 8.477 1 97.12 61 MET B CA 1
ATOM 1436 C C . MET B 1 61 ? -11.781 2.674 7.793 1 97.12 61 MET B C 1
ATOM 1438 O O . MET B 1 61 ? -10.773 3.148 8.328 1 97.12 61 MET B O 1
ATOM 1442 N N . LEU B 1 62 ? -11.789 2.014 6.707 1 97.25 62 LEU B N 1
ATOM 1443 C CA . LEU B 1 62 ? -10.625 1.956 5.832 1 97.25 62 LEU B CA 1
ATOM 1444 C C . LEU B 1 62 ? -10.82 2.836 4.602 1 97.25 62 LEU B C 1
ATOM 1446 O O . LEU B 1 62 ? -11.93 2.949 4.086 1 97.25 62 LEU B O 1
ATOM 1450 N N . PRO B 1 63 ? -9.773 3.469 4.199 1 97.5 63 PRO B N 1
ATOM 1451 C CA . PRO B 1 63 ? -9.875 4.234 2.955 1 97.5 63 PRO B CA 1
ATOM 1452 C C . PRO B 1 63 ? -9.945 3.346 1.717 1 97.5 63 PRO B C 1
ATOM 1454 O O . PRO B 1 63 ? -9.625 2.158 1.786 1 97.5 63 PRO B O 1
ATOM 1457 N N . SER B 1 64 ? -10.406 3.98 0.636 1 96.31 64 SER B N 1
ATOM 1458 C CA . SER B 1 64 ? -10.172 3.346 -0.658 1 96.31 64 SER B CA 1
ATOM 1459 C C . SER B 1 64 ? -8.688 3.338 -1.012 1 96.31 64 SER B C 1
ATOM 1461 O O . SER B 1 64 ? -7.902 4.078 -0.42 1 96.31 64 SER B O 1
ATOM 14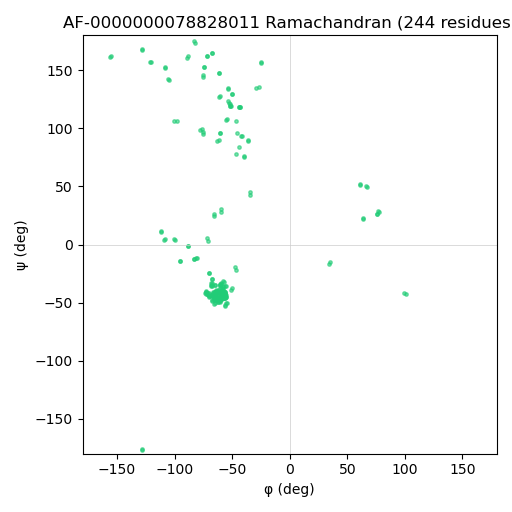63 N N . VAL B 1 65 ? -8.289 2.541 -1.983 1 95.69 65 VAL B N 1
ATOM 1464 C CA . VAL B 1 65 ? -6.891 2.453 -2.385 1 95.69 65 VAL B CA 1
ATOM 1465 C C . VAL B 1 65 ? -6.422 3.803 -2.93 1 95.69 65 VAL B C 1
ATOM 1467 O O . VAL B 1 65 ? -5.34 4.277 -2.584 1 95.69 65 VAL B O 1
ATOM 1470 N N . PRO B 1 66 ? -7.246 4.555 -3.729 1 92.62 66 PRO B N 1
ATOM 1471 C CA . PRO B 1 66 ? -6.812 5.887 -4.156 1 92.62 66 PRO B CA 1
ATOM 1472 C C . PRO B 1 66 ? -6.613 6.848 -2.988 1 92.62 66 PRO B C 1
ATOM 1474 O O . PRO B 1 66 ? -5.633 7.598 -2.961 1 92.62 66 PRO B O 1
ATOM 1477 N N . THR B 1 67 ? -7.488 6.809 -2.047 1 95.31 67 THR B N 1
ATOM 1478 C CA . THR B 1 67 ? -7.363 7.664 -0.874 1 95.31 67 THR B CA 1
ATOM 1479 C C . THR B 1 67 ? -6.125 7.293 -0.062 1 95.31 67 THR B C 1
ATOM 1481 O O . THR B 1 67 ? -5.41 8.172 0.428 1 95.31 67 THR B O 1
ATOM 1484 N N . LEU B 1 68 ? -5.941 5.984 0.038 1 95.62 68 LEU B N 1
ATOM 1485 C CA . LEU B 1 68 ? -4.742 5.508 0.723 1 95.62 68 LEU B CA 1
ATOM 1486 C C . LEU B 1 68 ? -3.484 6.082 0.084 1 95.62 68 LEU B C 1
ATOM 1488 O O . LEU B 1 68 ? -2.584 6.547 0.787 1 95.62 68 LEU B O 1
ATOM 1492 N N . TYR B 1 69 ? -3.453 6.027 -1.173 1 90.38 69 TYR B N 1
ATOM 1493 C CA . TYR B 1 69 ? -2.309 6.535 -1.92 1 90.38 69 TYR B CA 1
ATOM 1494 C C . TYR B 1 69 ? -2.109 8.023 -1.661 1 90.38 69 TYR B C 1
ATOM 1496 O O . TYR B 1 69 ? -0.991 8.469 -1.397 1 90.38 69 TYR B O 1
ATOM 1504 N N . ARG B 1 70 ? -3.152 8.758 -1.725 1 90.06 70 ARG B N 1
ATOM 1505 C CA . ARG B 1 70 ? -3.084 10.203 -1.501 1 90.06 70 ARG B CA 1
ATOM 1506 C C . ARG B 1 70 ? -2.652 10.516 -0.073 1 90.06 70 ARG B C 1
ATOM 1508 O O . ARG B 1 70 ? -1.895 11.461 0.159 1 90.06 70 ARG B O 1
ATOM 1515 N N . LEU B 1 71 ? -3.174 9.719 0.875 1 93.5 71 LEU B N 1
ATOM 1516 C CA . LEU B 1 71 ? -2.797 9.898 2.271 1 93.5 71 LEU B CA 1
ATOM 1517 C C . LEU B 1 71 ? -1.292 9.727 2.455 1 93.5 71 LEU B C 1
ATOM 1519 O O . LEU B 1 71 ? -0.651 10.539 3.129 1 93.5 71 LEU B O 1
ATOM 1523 N N . CYS B 1 72 ? -0.781 8.727 1.909 1 89.75 72 CYS B N 1
ATOM 1524 C CA . CYS B 1 72 ? 0.64 8.43 2.049 1 89.75 72 CYS B CA 1
ATOM 1525 C C . CYS B 1 72 ? 1.49 9.586 1.542 1 89.75 72 CYS B C 1
ATOM 1527 O O . CYS B 1 72 ? 2.482 9.961 2.172 1 89.75 72 CYS B O 1
ATOM 1529 N N . THR B 1 73 ? 1.04 10.172 0.488 1 82.56 73 THR B N 1
ATOM 1530 C CA . THR B 1 73 ? 1.755 11.297 -0.102 1 82.56 73 THR B CA 1
ATOM 1531 C C . THR B 1 73 ? 1.611 12.539 0.767 1 82.56 73 THR B C 1
ATOM 1533 O O . THR B 1 73 ? 2.59 13.25 1.011 1 82.56 73 THR B O 1
ATOM 1536 N N . ALA B 1 74 ? 0.448 12.719 1.263 1 85.31 74 ALA B N 1
ATOM 1537 C CA . ALA B 1 74 ? 0.133 13.938 2.006 1 85.31 74 ALA B CA 1
ATOM 1538 C C . ALA B 1 74 ? 0.904 13.992 3.32 1 85.31 74 ALA B C 1
ATOM 1540 O O . ALA B 1 74 ? 1.323 15.062 3.758 1 85.31 74 ALA B O 1
ATOM 1541 N N . VAL B 1 75 ? 1.077 12.805 3.926 1 91.19 75 VAL B N 1
ATOM 1542 C CA . VAL B 1 75 ? 1.68 12.82 5.254 1 91.19 75 VAL B CA 1
ATOM 1543 C C . VAL B 1 75 ? 3.072 12.195 5.195 1 91.19 75 VAL B C 1
ATOM 1545 O O . VAL B 1 75 ? 3.633 11.812 6.223 1 91.19 75 VAL B O 1
ATOM 1548 N N . CYS B 1 76 ? 3.533 12 4.027 1 85.12 76 CYS B N 1
ATOM 1549 C CA . CYS B 1 76 ? 4.902 11.57 3.768 1 85.12 76 CYS B CA 1
ATOM 1550 C C . CYS B 1 76 ? 5.18 10.211 4.41 1 85.12 76 CYS B C 1
ATOM 1552 O O . CYS B 1 76 ? 6.172 10.047 5.121 1 85.12 76 CYS B O 1
ATOM 1554 N N . THR B 1 77 ? 4.387 9.305 4.164 1 89.56 77 THR B N 1
ATOM 1555 C CA . THR B 1 77 ? 4.551 7.918 4.59 1 89.56 77 THR B CA 1
ATOM 1556 C C . THR B 1 77 ? 4.395 6.969 3.408 1 89.56 77 THR B C 1
ATOM 1558 O O . THR B 1 77 ? 4.359 7.402 2.256 1 89.56 77 THR B O 1
ATOM 1561 N N . THR B 1 78 ? 4.457 5.652 3.738 1 88 78 THR B N 1
ATOM 1562 C CA . THR B 1 78 ? 4.34 4.652 2.686 1 88 78 THR B CA 1
ATOM 1563 C C . THR B 1 78 ? 3.154 3.729 2.949 1 88 78 THR B C 1
ATOM 1565 O O . THR B 1 78 ? 2.688 3.615 4.086 1 88 78 THR B O 1
ATOM 1568 N N . PRO B 1 79 ? 2.646 3.102 1.912 1 92.88 79 PRO B N 1
ATOM 1569 C CA . PRO B 1 79 ? 1.603 2.096 2.125 1 92.88 79 PRO B CA 1
ATOM 1570 C C . PRO B 1 79 ? 2.033 0.993 3.09 1 92.88 79 PRO B C 1
ATOM 1572 O O . PRO B 1 79 ? 1.231 0.539 3.91 1 92.88 79 PRO B O 1
ATOM 1575 N N . ASN B 1 80 ? 3.273 0.637 3.035 1 91.44 80 ASN B N 1
ATOM 1576 C CA . ASN B 1 80 ? 3.785 -0.356 3.973 1 91.44 80 ASN B CA 1
ATOM 1577 C C . ASN B 1 80 ? 3.643 0.112 5.418 1 91.44 80 ASN B C 1
ATOM 1579 O O . ASN B 1 80 ? 3.139 -0.626 6.266 1 91.44 80 ASN B O 1
ATOM 1583 N N . GLU B 1 81 ? 4.082 1.302 5.629 1 86.88 81 GLU B N 1
ATOM 1584 C CA . GLU B 1 81 ? 4.027 1.853 6.98 1 86.88 81 GLU B CA 1
ATOM 1585 C C . GLU B 1 81 ? 2.584 2.027 7.445 1 86.88 81 GLU B C 1
ATOM 1587 O O . GLU B 1 81 ? 2.23 1.629 8.555 1 86.88 81 GLU B O 1
ATOM 1592 N N . LEU B 1 82 ? 1.764 2.566 6.559 1 93.75 82 LEU B N 1
ATOM 1593 C CA . LEU B 1 82 ? 0.392 2.891 6.934 1 93.75 82 LEU B CA 1
ATOM 1594 C C . LEU B 1 82 ? -0.415 1.623 7.195 1 93.75 82 LEU B C 1
ATOM 1596 O O . LEU B 1 82 ? -1.3 1.61 8.055 1 93.75 82 LEU B O 1
ATOM 1600 N N . LEU B 1 83 ? -0.038 0.553 6.508 1 93.19 83 LEU B N 1
ATOM 1601 C CA . LEU B 1 83 ? -0.805 -0.682 6.637 1 93.19 83 LEU B CA 1
ATOM 1602 C C . LEU B 1 83 ? -0.118 -1.649 7.594 1 93.19 83 LEU B C 1
ATOM 1604 O O . LEU B 1 83 ? -0.557 -2.791 7.75 1 93.19 83 LEU B O 1
ATOM 1608 N N . GLY B 1 84 ? 0.929 -1.198 8.156 1 87.31 84 GLY B N 1
ATOM 1609 C CA . GLY B 1 84 ? 1.651 -2.059 9.078 1 87.31 84 GLY B CA 1
ATOM 1610 C C . GLY B 1 84 ? 2.225 -3.297 8.414 1 87.31 84 GLY B C 1
ATOM 1611 O O . GLY B 1 84 ? 2.285 -4.363 9.031 1 87.31 84 GLY B O 1
ATOM 1612 N N . PHE B 1 85 ? 2.387 -3.15 7.133 1 82.38 85 PHE B N 1
ATOM 1613 C CA . PHE B 1 85 ? 2.881 -4.297 6.379 1 82.38 85 PHE B CA 1
ATOM 1614 C C . PHE B 1 85 ? 4.375 -4.496 6.613 1 82.38 85 PHE B C 1
ATOM 1616 O O . PHE B 1 85 ? 5.172 -3.584 6.379 1 82.38 85 PHE B O 1
ATOM 1623 N N . SER B 1 86 ? 4.773 -5.367 7.52 1 63.25 86 SER B N 1
ATOM 1624 C CA . SER B 1 86 ? 6.172 -5.711 7.746 1 63.25 86 SER B CA 1
ATOM 1625 C C . SER B 1 86 ? 6.535 -7.031 7.074 1 63.25 86 SER B C 1
ATOM 1627 O O . SER B 1 86 ? 5.699 -7.934 6.969 1 63.25 86 SER B O 1
ATOM 1629 N N . TYR B 1 87 ? 7.242 -6.961 6.02 1 47.59 87 TYR B N 1
ATOM 1630 C CA . TYR B 1 87 ? 7.723 -8.242 5.508 1 47.59 87 TYR B CA 1
ATOM 1631 C C . TYR B 1 87 ? 8.023 -9.211 6.648 1 47.59 87 TYR B C 1
ATOM 1633 O O . TYR B 1 87 ? 9.07 -9.117 7.285 1 47.59 87 TYR B O 1
ATOM 1641 N N . SER B 1 88 ? 7.188 -9.297 7.664 1 43.06 88 SER B N 1
ATOM 1642 C CA . SER B 1 88 ? 7.691 -10.258 8.633 1 43.06 88 SER B CA 1
ATOM 1643 C C . SER B 1 88 ? 7.82 -11.648 8.023 1 43.06 88 SER B C 1
ATOM 1645 O O . SER B 1 88 ? 6.848 -12.188 7.484 1 43.06 88 SER B O 1
ATOM 1647 N N . LEU B 1 89 ? 8.898 -12.031 7.574 1 41.59 89 LEU B N 1
ATOM 1648 C CA . LEU B 1 89 ? 9.266 -13.43 7.371 1 41.59 89 LEU B CA 1
ATOM 1649 C C . LEU B 1 89 ? 8.508 -14.336 8.344 1 41.59 89 LEU B C 1
ATOM 1651 O O . LEU B 1 89 ? 8.148 -13.906 9.438 1 41.59 89 LEU B O 1
ATOM 1655 N N . PRO B 1 90 ? 7.891 -15.555 7.941 1 38.69 90 PRO B N 1
ATOM 1656 C CA . PRO B 1 90 ? 7.254 -16.5 8.867 1 38.69 90 PRO B CA 1
ATOM 1657 C C . PRO B 1 90 ? 7.812 -16.391 10.289 1 38.69 90 PRO B C 1
ATOM 1659 O O . PRO B 1 90 ? 8.984 -16.031 10.469 1 38.69 90 PRO B O 1
ATOM 1662 N N . PRO B 1 91 ? 7.004 -16.828 11.273 1 34.91 91 PRO B N 1
ATOM 1663 C CA . PRO B 1 91 ? 7.508 -17.062 12.633 1 34.91 91 PRO B CA 1
ATOM 1664 C C . PRO B 1 91 ? 8.594 -18.141 12.672 1 34.91 91 PRO B C 1
ATOM 1666 O O . PRO B 1 91 ? 8.531 -19.125 11.914 1 34.91 91 PRO B O 1
ATOM 1669 N N . GLY B 1 92 ? 9.719 -17.953 13.195 1 42.97 92 GLY B N 1
ATOM 1670 C CA . GLY B 1 92 ? 10.93 -18.766 13.188 1 42.97 92 GLY B CA 1
ATOM 1671 C C . GLY B 1 92 ? 11.961 -18.266 12.188 1 42.97 92 GLY B C 1
ATOM 1672 O O . GLY B 1 92 ? 13.164 -18.484 12.375 1 42.97 92 GLY B O 1
ATOM 1673 N N . THR B 1 93 ? 11.398 -17.984 11.18 1 40.66 93 THR B N 1
ATOM 1674 C CA . THR B 1 93 ? 12.328 -17.453 10.188 1 40.66 93 THR B CA 1
ATOM 1675 C C . THR B 1 93 ? 12.867 -16.094 10.609 1 40.66 93 THR B C 1
ATOM 1677 O O . THR B 1 93 ? 14.031 -15.789 10.375 1 40.66 93 THR B O 1
ATOM 1680 N N . SER B 1 94 ? 11.945 -15.453 11.266 1 41.47 94 SER B N 1
ATOM 1681 C CA . SER B 1 94 ? 12.438 -14.211 11.859 1 41.47 94 SER B CA 1
ATOM 1682 C C . SER B 1 94 ? 13.492 -14.484 12.93 1 41.47 94 SER B C 1
ATOM 1684 O O . SER B 1 94 ? 14.523 -13.812 12.977 1 41.47 94 SER B O 1
ATOM 1686 N N . ALA B 1 95 ? 13.078 -15.375 13.797 1 43.53 95 ALA B N 1
ATOM 1687 C CA . ALA B 1 95 ? 14.055 -15.781 14.805 1 43.53 95 ALA B CA 1
ATOM 1688 C C . ALA B 1 95 ? 15.328 -16.312 14.148 1 43.53 95 ALA B C 1
ATOM 1690 O O . ALA B 1 95 ? 16.438 -15.984 14.57 1 43.53 95 ALA B O 1
ATOM 1691 N N . ILE B 1 96 ? 15.133 -17.234 13.281 1 41.22 96 ILE B N 1
ATOM 1692 C CA . ILE B 1 96 ? 16.266 -17.75 12.531 1 41.22 96 ILE B CA 1
ATOM 1693 C C . ILE B 1 96 ? 16.953 -16.625 11.766 1 41.22 96 ILE B C 1
ATOM 1695 O O . ILE B 1 96 ? 18.188 -16.531 11.758 1 41.22 96 ILE B O 1
ATOM 1699 N N . ALA B 1 97 ? 16.172 -15.82 11.211 1 41.19 97 ALA B N 1
ATOM 1700 C CA . ALA B 1 97 ? 16.734 -14.672 10.516 1 41.19 97 ALA B CA 1
ATOM 1701 C C . ALA B 1 97 ? 17.344 -13.68 11.5 1 41.19 97 ALA B C 1
ATOM 1703 O O . ALA B 1 97 ? 18.422 -13.141 11.266 1 41.19 97 ALA B O 1
ATOM 1704 N N . LYS B 1 98 ? 16.641 -13.453 12.523 1 45.28 98 LYS B N 1
ATOM 1705 C CA . LYS B 1 98 ? 17.203 -12.617 13.578 1 45.28 98 LYS B CA 1
ATOM 1706 C C . LYS B 1 98 ? 18.438 -13.266 14.18 1 45.28 98 LYS B C 1
ATOM 1708 O O . LYS B 1 98 ? 19.438 -12.586 14.438 1 45.28 98 LYS B O 1
ATOM 1713 N N . ASP B 1 99 ? 18.312 -14.484 14.531 1 45.78 99 ASP B N 1
ATOM 1714 C CA . ASP B 1 99 ? 19.469 -15.219 15.023 1 45.78 99 ASP B CA 1
ATOM 1715 C C . ASP B 1 99 ? 20.609 -15.211 14 1 45.78 99 ASP B C 1
ATOM 1717 O O . ASP B 1 99 ? 21.766 -15.023 14.359 1 45.78 99 ASP B O 1
ATOM 1721 N N . ALA B 1 100 ? 20.25 -15.469 12.812 1 44.16 100 ALA B N 1
ATOM 1722 C CA . ALA B 1 100 ? 21.234 -15.375 11.742 1 44.16 100 ALA B CA 1
ATOM 1723 C C . ALA B 1 100 ? 21.766 -13.953 11.602 1 44.16 100 ALA B C 1
ATOM 1725 O O . ALA B 1 100 ? 22.969 -13.75 11.43 1 44.16 100 ALA B O 1
ATOM 1726 N N . LEU B 1 101 ? 20.828 -13.008 11.734 1 48.03 101 LEU B N 1
ATOM 1727 C CA . LEU B 1 101 ? 21.281 -11.617 11.727 1 48.03 101 LEU B CA 1
ATOM 1728 C C . LEU B 1 101 ? 22.109 -11.312 12.969 1 48.03 101 LEU B C 1
ATOM 1730 O O . LEU B 1 101 ? 23.141 -10.648 12.875 1 48.03 101 LEU B O 1
ATOM 1734 N N . ARG B 1 102 ? 21.594 -11.695 14.023 1 51.91 102 ARG B N 1
ATOM 1735 C CA . ARG B 1 102 ? 22.359 -11.523 15.25 1 51.91 102 ARG B CA 1
ATOM 1736 C C . ARG B 1 102 ? 23.734 -12.172 15.133 1 51.91 102 ARG B C 1
ATOM 1738 O O . ARG B 1 102 ? 24.734 -11.602 15.578 1 51.91 102 ARG B O 1
ATOM 1745 N N . ARG B 1 103 ? 23.812 -13.414 14.711 1 48.28 103 ARG B N 1
ATOM 1746 C CA . ARG B 1 103 ? 25.078 -14.102 14.508 1 48.28 103 ARG B CA 1
ATOM 1747 C C . ARG B 1 103 ? 25.969 -13.32 13.539 1 48.28 103 ARG B C 1
ATOM 1749 O O . ARG B 1 103 ? 27.172 -13.188 13.766 1 48.28 103 ARG B O 1
ATOM 1756 N N . ARG B 1 104 ? 25.266 -12.836 12.523 1 48.53 104 ARG B N 1
ATOM 1757 C CA . ARG B 1 104 ? 26.031 -12.047 11.562 1 48.53 104 ARG B CA 1
ATOM 1758 C C . ARG B 1 104 ? 26.453 -10.711 12.164 1 48.53 104 ARG B C 1
ATOM 1760 O O . ARG B 1 104 ? 27.578 -10.25 11.938 1 48.53 104 ARG B O 1
ATOM 1767 N N . VAL B 1 105 ? 25.5 -10.109 12.898 1 52.88 105 VAL B N 1
ATOM 1768 C CA . VAL B 1 105 ? 25.828 -8.859 13.57 1 52.88 105 VAL B CA 1
ATOM 1769 C C . VAL B 1 105 ? 26.953 -9.094 14.578 1 52.88 105 VAL B C 1
ATOM 1771 O O . VAL B 1 105 ? 27.859 -8.266 14.727 1 52.88 105 VAL B O 1
ATOM 1774 N N . ARG B 1 106 ? 26.875 -10.086 15.273 1 55.12 106 ARG B N 1
ATOM 1775 C CA . ARG B 1 106 ? 27.938 -10.422 16.219 1 55.12 106 ARG B CA 1
ATOM 1776 C C . ARG B 1 106 ? 29.281 -10.555 15.516 1 55.12 106 ARG B C 1
ATOM 1778 O O . ARG B 1 106 ? 30.328 -10.312 16.109 1 55.12 106 ARG B O 1
ATOM 1785 N N . GLN B 1 107 ? 29.172 -10.977 14.375 1 53.41 107 GLN B N 1
ATOM 1786 C CA . GLN B 1 107 ? 30.375 -11.18 13.586 1 53.41 107 GLN B CA 1
ATOM 1787 C C . GLN B 1 107 ? 30.828 -9.867 12.938 1 53.41 107 GLN B C 1
ATOM 1789 O O . GLN B 1 107 ? 31.938 -9.781 12.414 1 53.41 107 GLN B O 1
ATOM 1794 N N . LEU B 1 108 ? 29.922 -8.953 13.016 1 47.34 108 LEU B N 1
ATOM 1795 C CA . LEU B 1 108 ? 30.25 -7.656 12.445 1 47.34 108 LEU B CA 1
ATOM 1796 C C . LEU B 1 108 ? 31.219 -6.898 13.352 1 47.34 108 LEU B C 1
ATOM 1798 O O . LEU B 1 108 ? 31.141 -7.008 14.578 1 47.34 108 LEU B O 1
ATOM 1802 N N . ASN B 1 109 ? 32.125 -6.152 12.766 1 51.66 109 ASN B N 1
ATOM 1803 C CA . ASN B 1 109 ? 32.875 -5.242 13.625 1 51.66 109 ASN B CA 1
ATOM 1804 C C . ASN B 1 109 ? 32.125 -3.951 13.891 1 51.66 109 ASN B C 1
ATOM 1806 O O . ASN B 1 109 ? 31.016 -3.754 13.352 1 51.66 109 ASN B O 1
ATOM 1810 N N . GLY B 1 110 ? 32.594 -2.934 14.828 1 44.97 110 GLY B N 1
ATOM 1811 C CA . GLY B 1 110 ? 31.938 -1.724 15.281 1 44.97 110 GLY B CA 1
ATOM 1812 C C . GLY B 1 110 ? 31.406 -0.878 14.141 1 44.97 110 GLY B C 1
ATOM 1813 O O . GLY B 1 110 ? 30.297 -0.356 14.219 1 44.97 110 GLY B O 1
ATOM 1814 N N . ARG B 1 111 ? 32.125 -0.865 13.172 1 46.12 111 ARG B N 1
ATOM 1815 C CA . ARG B 1 111 ? 31.781 -0.012 12.039 1 46.12 111 ARG B CA 1
ATOM 1816 C C . ARG B 1 111 ? 30.594 -0.583 11.273 1 46.12 111 ARG B C 1
ATOM 1818 O O . ARG B 1 111 ? 29.688 0.155 10.883 1 46.12 111 ARG B O 1
ATOM 1825 N N . GLN B 1 112 ? 30.484 -1.876 11 1 47.09 112 GLN B N 1
ATOM 1826 C CA . GLN B 1 112 ? 29.391 -2.561 10.312 1 47.09 112 GLN B CA 1
ATOM 1827 C C . GLN B 1 112 ? 28.078 -2.43 11.086 1 47.09 112 GLN B C 1
ATOM 1829 O O . GLN B 1 112 ? 27.016 -2.217 10.492 1 47.09 112 GLN B O 1
ATOM 1834 N N . ALA B 1 113 ? 28.141 -2.641 12.312 1 46.34 113 ALA B N 1
ATOM 1835 C CA . ALA B 1 113 ? 26.969 -2.488 13.164 1 46.34 113 ALA B CA 1
ATOM 1836 C C . ALA B 1 113 ? 26.422 -1.062 13.094 1 46.34 113 ALA B C 1
ATOM 1838 O O . ALA B 1 113 ? 25.203 -0.854 13.031 1 46.34 113 ALA B O 1
ATOM 1839 N N . LEU B 1 114 ? 27.219 -0.079 13.148 1 43.06 114 LEU B N 1
ATOM 1840 C CA . LEU B 1 114 ? 26.781 1.31 13.055 1 43.06 114 LEU B CA 1
ATOM 1841 C C . LEU B 1 114 ? 26.094 1.572 11.719 1 43.06 114 LEU B C 1
ATOM 1843 O O . LEU B 1 114 ? 25.062 2.252 11.664 1 43.06 114 LEU B O 1
ATOM 1847 N N . ALA B 1 115 ? 26.562 1.013 10.703 1 44.56 115 ALA B N 1
ATOM 1848 C CA . ALA B 1 115 ? 26.016 1.184 9.359 1 44.56 115 ALA B CA 1
ATOM 1849 C C . ALA B 1 115 ? 24.609 0.583 9.25 1 44.56 115 ALA B C 1
ATOM 1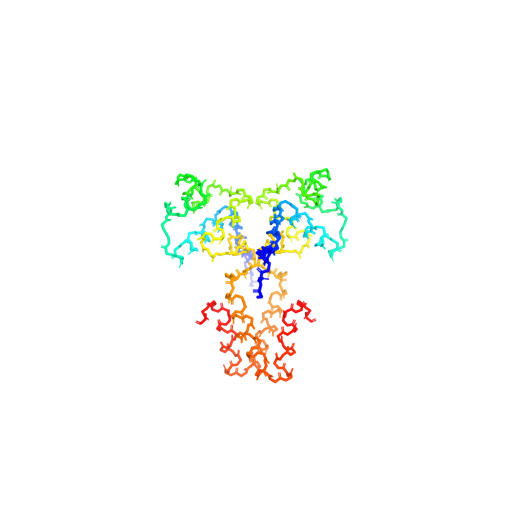851 O O . ALA B 1 115 ? 23.719 1.185 8.656 1 44.56 115 ALA B O 1
ATOM 1852 N N . LEU B 1 116 ? 24.5 -0.531 9.852 1 46.22 116 LEU B N 1
ATOM 1853 C CA . LEU B 1 116 ? 23.188 -1.18 9.883 1 46.22 116 LEU B CA 1
ATOM 1854 C C . LEU B 1 116 ? 22.203 -0.385 10.734 1 46.22 116 LEU B C 1
ATOM 1856 O O . LEU B 1 116 ? 21.031 -0.243 10.367 1 46.22 116 LEU B O 1
ATOM 1860 N N . ILE B 1 117 ? 22.641 0.053 11.812 1 46.88 117 ILE B N 1
ATOM 1861 C CA . ILE B 1 117 ? 21.797 0.86 12.68 1 46.88 117 ILE B CA 1
ATOM 1862 C C . ILE B 1 117 ? 21.375 2.137 11.961 1 46.88 117 ILE B C 1
ATOM 1864 O O . ILE B 1 117 ? 20.219 2.559 12.047 1 46.88 117 ILE B O 1
ATOM 1868 N N . GLN B 1 118 ? 22.266 2.742 11.406 1 43.53 118 GLN B N 1
ATOM 1869 C CA . GLN B 1 118 ? 21.984 3.982 10.688 1 43.53 118 GLN B CA 1
ATOM 1870 C C . GLN B 1 118 ? 20.984 3.754 9.562 1 43.53 118 GLN B C 1
ATOM 1872 O O . GLN B 1 118 ? 20.078 4.57 9.344 1 43.53 118 GLN B O 1
ATOM 1877 N N . LEU B 1 119 ? 21.156 2.658 8.906 1 42.12 119 LEU B N 1
ATOM 1878 C CA . LEU B 1 119 ? 20.219 2.281 7.844 1 42.12 119 LEU B CA 1
ATOM 1879 C C . LEU B 1 119 ? 18.828 2.021 8.406 1 42.12 119 LEU B C 1
ATOM 1881 O O . LEU B 1 119 ? 17.828 2.42 7.809 1 42.12 119 LEU B O 1
ATOM 1885 N N . LEU B 1 120 ? 18.859 1.327 9.477 1 42.66 120 LEU B N 1
ATOM 1886 C CA . LEU B 1 120 ? 17.594 0.97 10.109 1 42.66 120 LEU B CA 1
ATOM 1887 C C . LEU B 1 120 ? 16.969 2.18 10.789 1 42.66 120 LEU B C 1
ATOM 1889 O O . LEU B 1 120 ? 15.742 2.254 10.938 1 42.66 120 LEU B O 1
ATOM 1893 N N . SER B 1 121 ? 17.672 2.949 11.414 1 41.25 121 SER B N 1
ATOM 1894 C CA . SER B 1 121 ? 17.172 4.117 12.125 1 41.25 121 SER B CA 1
ATOM 1895 C C . SER B 1 121 ? 16.594 5.148 11.164 1 41.25 121 SER B C 1
ATOM 1897 O O . SER B 1 121 ? 15.977 6.129 11.586 1 41.25 121 SER B O 1
ATOM 1899 N N . GLY B 1 122 ? 16.109 4.883 10 1 38.06 122 GLY B N 1
ATOM 1900 C CA . GLY B 1 122 ? 15.703 5.965 9.117 1 38.06 122 GLY B CA 1
ATOM 1901 C C . GLY B 1 122 ? 16.578 7.199 9.242 1 38.06 122 GLY B C 1
ATOM 1902 O O . GLY B 1 122 ? 16.266 8.242 8.672 1 38.06 122 GLY B O 1
ATOM 1903 N N . GLU B 1 123 ? 17.297 7.438 10.117 1 33.44 123 GLU B N 1
ATOM 1904 C CA . GLU B 1 123 ? 18.062 8.672 10.258 1 33.44 123 GLU B CA 1
ATOM 1905 C C . GLU B 1 123 ? 19.266 8.688 9.328 1 33.44 123 GLU B C 1
ATOM 1907 O O . GLU B 1 123 ? 20.047 7.727 9.289 1 33.44 123 GLU B O 1
ATOM 1912 N N . ARG B 1 124 ? 19.047 9.414 8.164 1 29.55 124 ARG B N 1
ATOM 1913 C CA . ARG B 1 124 ? 20.297 9.977 7.676 1 29.55 124 ARG B CA 1
ATOM 1914 C C . ARG B 1 124 ? 21.141 10.555 8.82 1 29.55 124 ARG B C 1
ATOM 1916 O O . ARG B 1 124 ? 20.578 11.031 9.812 1 29.55 124 ARG B O 1
#